Protein 8Q6U (pdb70)

B-factor: mean 22.08, std 9.24, range [9.22, 75.43]

Organism: Bacillus cereus (strain ATCC 14579 / DSM 31 / CCUG 7414 / JCM 2152 / NBRC 15305 / NCIMB 9373 / NCTC 2599 / NRRL B-3711) (NCBI:txid226900)

InterPro domains:
  IPR000182 GNAT domain [PF13302] (4-139)
  IPR000182 GNAT domain [PS51186] (2-169)
  IPR016181 Acyl-CoA N-acyltransferase [SSF55729] (2-163)

Sequence (331 aa):
MVIKLESFKKSDFKQLINWINSEEFLIQWSGNAFTFPLDEQQLEKYIESANTLAFKVVDEETSDVIGHISLGQIDNINKSARIGKVLVGNTSIGKHMMKAVVLHIAFDELKLHRVTLLGVYDFNTSAISAYEAIGFVKEGLLRESKRVGETTYWNLWEMSMLEYEWKKMVIKLESSFKKSDFKQLINWINSEEFLIQWSGNAFTFPLDEQQLEKYIESANTLAFKVVDEETSDVIGHISLGQIDNINKSARIGKVLVGRGRSSIGKHMMKAVVLHIAFDELKLHRVTLGVVYDFNNTSSAISAYEAIGFVVKEGLLRESKRVGETYWNLWEMSMLEYEWKK

Foldseek 3Di:
DDKDKDADDLVCFVVVLVLQDDQVSVCQAANPQDGPPDDSVSVVCQCVDPQKTKIFMADVVPRDTFWIKMWGPCDPVQLETEIGSGTGSPDVSSLVVVVNVVCCSCVVSVGFKYKYKGWPVVVVSVVSCVVNQKAFDDWQPQPGDDPPGGTIITIIMHGNVSVVD/DAKDKDFDDLVCQVVVLVVQDDQVSVCQAANPQDDPNDDSVSVVCQCVDDQKTKIFMARVVPRDGFWIKMWGPCDPVQQEIEIGSTTGNVRLVSSLVVVLNVVCCSCVVSVGFKYKYKGWPVVVVSVVSCVVLQKAFDDKQPQPGDDPPGGIIITIIMHGNVSNVD

Secondary structure (DSSP, 8-state):
--EEEEE--GGGHHHHHHH--SHHHHHHHHTTS--SSP-HHHHHHHHTSTT-EEEEEEETTT--EEEEEEEEEEETTTTEEEEEEEEE----HHHHHHHHHHIIIIIIS--SEEEEEEETT-HHHHHHHHHTT-EEEEEEEEEEEETTEEEEEEEEEEEHHHHH-/--EEEEE--GGGHHHHHHH--SHHHHHHHHTTS--SSP-HHHHHHHHT-TT-EEEEEEETTT--EEEEEEEEEEETTTTEEEEEEEEE--HHHHHHHHHHHHHIIIIIIS--SEEEEEEETT-HHHHHHHHHTT-EEEEEEEEEEEETTEEEEEEEEEEEHHHHT-

Radius of gyration: 21.62 Å; Cα contacts (8 Å, |Δi|>4): 623; chains: 2; bounding box: 45×45×66 Å

Solvent-accessible surface area: 16599 Å² total; per-residue (Å²): 197,85,24,81,32,64,60,10,122,145,104,10,4,113,62,1,32,112,61,6,120,46,100,95,68,1,14,75,17,14,17,100,53,22,100,82,91,5,40,61,136,34,0,86,157,11,61,132,47,84,84,31,66,12,21,32,0,6,31,92,152,69,90,81,32,15,1,1,0,2,0,11,128,22,44,112,114,4,86,16,3,52,1,22,38,31,12,55,24,88,163,86,50,13,60,76,0,0,99,29,0,0,80,25,0,0,55,104,72,138,4,11,8,0,15,4,24,12,17,44,98,56,90,91,21,8,67,25,19,72,70,28,30,5,58,82,23,2,47,28,45,38,25,10,62,12,60,176,76,44,30,37,26,54,15,0,0,2,1,52,98,62,71,82,204,129,72,31,79,34,54,65,10,97,134,103,9,6,128,65,2,31,110,92,5,118,46,100,97,66,3,15,79,13,14,17,100,54,24,98,83,91,5,58,67,145,28,0,79,157,10,62,130,44,85,86,31,63,12,22,25,0,8,34,88,143,64,90,81,31,33,2,2,0,2,0,12,128,21,47,105,116,4,75,18,3,54,1,24,38,32,20,51,73,226,30,117,51,10,8,53,76,0,0,101,33,0,1,78,23,0,11,47,106,72,153,5,11,7,0,14,3,26,13,18,42,96,57,92,65,19,7,54,9,18,74,69,31,30,4,61,82,23,3,46,28,48,39,26,10,70,11,50,178,76,42,31,37,26,55,16,0,0,2,0,71,99,45,62,148,201

Nearest PDB structures (foldseek):
  8q6u-assembly1_B  TM=1.006E+00  e=3.906E-37  Bacillus cereus ATCC 14579
  8q6u-assembly1_A  TM=9.935E-01  e=1.789E-35  Bacillus cereus ATCC 14579
  6erd-assembly1_A  TM=9.852E-01  e=3.123E-33  Bacillus cereus ATCC 14579
  6d72-assembly1_C  TM=8.024E-01  e=1.581E-12  Yersinia pestis
  3pzj-assembly1_B  TM=8.091E-01  e=1.062E-10  Chromobacterium violaceum

Structure (mmCIF, N/CA/C/O backbone):
data_8Q6U
#
_entry.id   8Q6U
#
_cell.length_a   41.573
_cell.length_b   83.154
_cell.length_c   53.194
_cell.angle_alpha   90
_cell.angle_beta   100.39
_cell.angle_gamma   90
#
_symmetry.space_group_name_H-M   'P 1 21 1'
#
loop_
_entity.id
_entity.type
_entity.pdbx_description
1 polymer "Aminoglycoside N6'-acetyltransferase"
2 non-polymer 1,2-ETHANEDIOL
3 non-polymer 'ZINC ION'
4 water water
#
loop_
_atom_site.group_PDB
_atom_site.id
_atom_site.type_symbol
_atom_site.label_atom_id
_atom_site.label_alt_id
_atom_site.label_comp_id
_atom_site.label_asym_id
_atom_site.label_entity_id
_atom_site.label_seq_id
_atom_site.pdbx_PDB_ins_code
_atom_site.Cartn_x
_atom_site.Cartn_y
_atom_site.Cartn_z
_atom_site.occupancy
_atom_site.B_iso_or_equiv
_atom_site.auth_seq_id
_atom_site.auth_comp_id
_atom_site.auth_asym_id
_atom_site.auth_atom_id
_atom_site.pdbx_PDB_model_num
ATOM 1 N N . MET A 1 1 ? 9.006 -0.355 18.938 1 36.55 0 MET A N 1
ATOM 2 C CA . MET A 1 1 ? 9.051 1.045 19.347 1 35.64 0 MET A CA 1
ATOM 3 C C . MET A 1 1 ? 10.296 1.778 18.805 1 33.02 0 MET A C 1
ATOM 4 O O . MET A 1 1 ? 10.266 3.009 18.678 1 34.24 0 MET A O 1
ATOM 9 N N . VAL A 1 2 ? 11.392 1.051 18.533 1 29.46 1 VAL A N 1
ATOM 10 C CA . VAL A 1 2 ? 12.616 1.703 18.035 1 27.97 1 VAL A CA 1
ATOM 11 C C . VAL A 1 2 ? 13.036 1.122 16.695 1 24.96 1 VAL A C 1
ATOM 12 O O . VAL A 1 2 ? 13.547 0.001 16.65 1 23.81 1 VAL A O 1
ATOM 16 N N . ILE A 1 3 ? 12.727 1.824 15.585 1 23.06 2 ILE A N 1
ATOM 17 C CA . ILE A 1 3 ? 13.111 1.309 14.278 1 23 2 ILE A CA 1
ATOM 18 C C . ILE A 1 3 ? 13.998 2.269 13.53 1 20.33 2 ILE A C 1
ATOM 19 O O . ILE A 1 3 ? 13.978 3.483 13.757 1 19.85 2 ILE A O 1
ATOM 24 N N . LYS A 1 4 ? 14.806 1.707 12.645 1 18.46 3 LYS A N 1
ATOM 25 C CA . LYS A 1 4 ? 15.648 2.531 11.768 1 18.8 3 LYS A CA 1
ATOM 26 C C . LYS A 1 4 ? 15.574 1.979 10.349 1 17.46 3 LYS A C 1
ATOM 27 O O . LYS A 1 4 ? 15.19 0.821 10.142 1 17.63 3 LYS A O 1
ATOM 33 N N . LEU A 1 5 ? 15.956 2.8 9.371 1 16.82 4 LEU A N 1
ATOM 34 C CA . LEU A 1 5 ? 16.01 2.333 7.992 1 16.12 4 LEU A CA 1
ATOM 35 C C . LEU A 1 5 ? 17.418 2.043 7.646 1 17.51 4 LEU A C 1
ATOM 36 O O . LEU A 1 5 ? 18.316 2.748 8.064 1 19.05 4 LEU A O 1
ATOM 41 N N . GLU A 1 6 ? 17.646 0.978 6.877 1 16.71 5 GLU A N 1
ATOM 42 C CA . GLU A 1 6 ? 18.964 0.693 6.315 1 16.61 5 GLU A CA 1
ATOM 43 C C . GLU A 1 6 ? 18.788 0.397 4.829 1 16.68 5 GLU A C 1
ATOM 44 O O . GLU A 1 6 ? 17.704 -0.015 4.406 1 15.31 5 GLU A O 1
ATOM 50 N N . SER A 1 7 ? 19.844 0.548 4.025 1 17.88 6 SER A N 1
ATOM 51 C CA . SER A 1 7 ? 19.774 0.21 2.597 1 18.12 6 SER A CA 1
ATOM 52 C C . SER A 1 7 ? 19.408 -1.242 2.367 1 16.56 6 SER A C 1
ATOM 53 O O . SER A 1 7 ? 20.026 -2.143 2.96 1 17.14 6 SER A O 1
ATOM 56 N N . PHE A 1 8 ? 18.474 -1.462 1.448 1 14.6 7 PHE A N 1
ATOM 57 C CA . PHE A 1 8 ? 18.031 -2.822 1.076 1 14.15 7 PHE A CA 1
ATOM 58 C C . PHE A 1 8 ? 19.046 -3.433 0.066 1 16.29 7 PHE A C 1
ATOM 59 O O . PHE A 1 8 ? 19.327 -2.845 -0.981 1 18.46 7 PHE A O 1
ATOM 67 N N . LYS A 1 9 ? 19.614 -4.596 0.422 1 17.28 8 LYS A N 1
ATOM 68 C CA . LYS A 1 9 ? 20.667 -5.237 -0.359 1 19.19 8 LYS A CA 1
ATOM 69 C C . LYS A 1 9 ? 20.307 -6.679 -0.774 1 19.52 8 LYS A C 1
ATOM 70 O O . LYS A 1 9 ? 19.313 -7.229 -0.289 1 18.26 8 LYS A O 1
ATOM 76 N N . LYS A 1 10 ? 21.176 -7.323 -1.577 1 20.24 9 LYS A N 1
ATOM 77 C CA . LYS A 1 10 ? 20.998 -8.695 -2.037 1 21.4 9 LYS A CA 1
ATOM 78 C C . LYS A 1 10 ? 20.699 -9.668 -0.916 1 21.7 9 LYS A C 1
ATOM 79 O O . LYS A 1 10 ? 19.814 -10.503 -1.055 1 20.88 9 LYS A O 1
ATOM 85 N N . SER A 1 11 ? 21.409 -9.545 0.207 1 21.84 10 SER A N 1
ATOM 86 C CA . SER A 1 11 ? 21.19 -10.463 1.332 1 22.43 10 SER A CA 1
ATOM 87 C C . SER A 1 11 ? 19.791 -10.357 1.942 1 21.73 10 SER A C 1
ATOM 88 O O . SER A 1 11 ? 19.383 -11.245 2.677 1 24.02 10 SER A O 1
ATOM 91 N N . ASP A 1 12 ? 19.047 -9.281 1.641 1 18.24 11 ASP A N 1
ATOM 92 C CA . ASP A 1 12 ? 17.673 -9.097 2.161 1 16.68 11 ASP A CA 1
ATOM 93 C C . ASP A 1 12 ? 16.586 -9.543 1.177 1 16.29 11 ASP A C 1
ATOM 94 O O . ASP A 1 12 ? 15.406 -9.549 1.515 1 16.23 11 ASP A O 1
ATOM 99 N N . PHE A 1 13 ? 16.986 -9.953 -0.035 1 15.81 12 PHE A N 1
ATOM 100 C CA . PHE A 1 13 ? 16.063 -10.321 -1.111 1 15.73 12 PHE A CA 1
ATOM 101 C C . PHE A 1 13 ? 15.163 -11.481 -0.755 1 14.74 12 PHE A C 1
ATOM 102 O O . PHE A 1 13 ? 13.935 -11.404 -0.993 1 14.92 12 PHE A O 1
ATOM 110 N N . LYS A 1 14 ? 15.733 -12.571 -0.229 1 15.28 13 LYS A N 1
ATOM 111 C CA . LYS A 1 14 ? 14.916 -13.755 0.049 1 16.79 13 LYS A CA 1
ATOM 112 C C . LYS A 1 14 ? 13.836 -13.528 1.079 1 16.57 13 LYS A C 1
ATOM 113 O O . LYS A 1 14 ? 12.711 -14.007 0.892 1 17.61 13 LYS A O 1
ATOM 119 N N . GLN A 1 15 ? 14.131 -12.777 2.123 1 16.38 14 GLN A N 1
ATOM 120 C CA . GLN A 1 15 ? 13.133 -12.454 3.139 1 15.74 14 GLN A CA 1
ATOM 121 C C . GLN A 1 15 ? 11.952 -11.689 2.534 1 15.29 14 GLN A C 1
ATOM 122 O O . GLN A 1 15 ? 10.774 -11.966 2.832 1 16.08 14 GLN A O 1
ATOM 128 N N . LEU A 1 16 ? 12.274 -10.743 1.648 1 14.46 15 LEU A N 1
ATOM 129 C CA . LEU A 1 16 ? 11.206 -9.955 1.01 1 14.89 15 LEU A CA 1
ATOM 130 C C . LEU A 1 16 ? 10.341 -10.856 0.121 1 15.81 15 LEU A C 1
ATOM 131 O O . LEU A 1 16 ? 9.105 -10.821 0.201 1 17.45 15 LEU A O 1
ATOM 136 N N . ILE A 1 17 ? 10.985 -11.705 -0.701 1 15.46 16 ILE A N 1
ATOM 137 C CA . ILE A 1 17 ? 10.246 -12.628 -1.559 1 16.3 16 ILE A CA 1
ATOM 138 C C . ILE A 1 17 ? 9.315 -13.555 -0.739 1 17.28 16 ILE A C 1
ATOM 139 O O . ILE A 1 17 ? 8.16 -13.769 -1.136 1 17.85 16 ILE A O 1
ATOM 144 N N . ASN A 1 18 ? 9.789 -14.054 0.41 1 17.69 17 ASN A N 1
ATOM 145 C CA . ASN A 1 18 ? 8.952 -14.923 1.247 1 19.11 17 ASN A CA 1
ATOM 146 C C . ASN A 1 18 ? 7.748 -14.175 1.856 1 20.97 17 ASN A C 1
ATOM 147 O O . ASN A 1 18 ? 6.698 -14.793 2.085 1 22.91 17 ASN A O 1
ATOM 152 N N . TRP A 1 19 ? 7.878 -12.84 2.048 1 19.73 18 TRP A N 1
ATOM 153 C CA . TRP A 1 19 ? 6.781 -12.018 2.563 1 19.24 18 TRP A CA 1
ATOM 154 C C . TRP A 1 19 ? 5.696 -11.793 1.465 1 20.64 18 TRP A C 1
ATOM 155 O O . TRP A 1 19 ? 4.543 -11.519 1.786 1 21.57 18 TRP A O 1
ATOM 166 N N . ILE A 1 20 ? 6.087 -11.795 0.198 1 20.83 19 ILE A N 1
ATOM 167 C CA . ILE A 1 20 ? 5.152 -11.504 -0.926 1 22.42 19 ILE A CA 1
ATOM 168 C C . ILE A 1 20 ? 4.687 -12.842 -1.495 1 25.14 19 ILE A C 1
ATOM 169 O O . ILE A 1 20 ? 5.258 -13.381 -2.447 1 26.61 19 ILE A O 1
ATOM 174 N N . ASN A 1 21 ? 3.661 -13.389 -0.887 1 25.74 20 ASN A N 1
ATOM 175 C CA . ASN A 1 21 ? 3.195 -14.73 -1.195 1 27.74 20 ASN A CA 1
ATOM 176 C C . ASN A 1 21 ? 2.058 -14.881 -2.276 1 25.78 20 ASN A C 1
ATOM 177 O O . ASN A 1 21 ? 1.682 -16.017 -2.588 1 26.94 20 ASN A O 1
ATOM 182 N N . SER A 1 22 ? 1.463 -13.797 -2.776 1 22.68 21 SER A N 1
ATOM 183 C CA . SER A 1 22 ? 0.427 -13.883 -3.811 1 21.38 21 SER A CA 1
ATOM 184 C C . SER A 1 22 ? 0.511 -12.706 -4.787 1 20.12 21 SER A C 1
ATOM 185 O O . SER A 1 22 ? 1.033 -11.655 -4.421 1 19.6 21 SER A O 1
ATOM 188 N N . GLU A 1 23 ? 0.002 -12.884 -6.034 1 19.78 22 GLU A N 1
ATOM 189 C CA . GLU A 1 23 ? -0.009 -11.804 -7.018 1 19.61 22 GLU A CA 1
ATOM 190 C C . GLU A 1 23 ? -0.803 -10.594 -6.503 1 19.31 22 GLU A C 1
ATOM 191 O O . GLU A 1 23 ? -0.319 -9.457 -6.601 1 18.84 22 GLU A O 1
ATOM 197 N N . GLU A 1 24 ? -1.971 -10.839 -5.887 1 19.48 23 GLU A N 1
ATOM 198 C CA . GLU A 1 24 ? -2.775 -9.737 -5.351 1 20.22 23 GLU A CA 1
ATOM 199 C C . GLU A 1 24 ? -2.035 -9.005 -4.245 1 18.93 23 GLU A C 1
ATOM 200 O O . GLU A 1 24 ? -2.128 -7.771 -4.183 1 19.26 23 GLU A O 1
ATOM 206 N N . PHE A 1 25 ? -1.324 -9.745 -3.361 1 17.29 24 PHE A N 1
ATOM 207 C CA . PHE A 1 25 ? -0.561 -9.053 -2.313 1 17.72 24 PHE A CA 1
ATOM 208 C C . PHE A 1 25 ? 0.602 -8.267 -2.952 1 16.97 24 PHE A C 1
ATOM 209 O O . PHE A 1 25 ? 0.868 -7.126 -2.565 1 17.71 24 PHE A O 1
ATOM 217 N N . LEU A 1 26 ? 1.259 -8.831 -3.97 1 15.88 25 LEU A N 1
ATOM 218 C CA . LEU A 1 26 ? 2.325 -8.136 -4.703 1 15.81 25 LEU A CA 1
ATOM 219 C C . LEU A 1 26 ? 1.818 -6.79 -5.262 1 15.13 25 LEU A C 1
ATOM 220 O O . LEU A 1 26 ? 2.487 -5.757 -5.13 1 15.54 25 LEU A O 1
ATOM 225 N N . ILE A 1 27 ? 0.643 -6.821 -5.867 1 14.49 26 ILE A N 1
ATOM 226 C CA . ILE A 1 27 ? 0.042 -5.595 -6.418 1 13.53 26 ILE A CA 1
ATOM 227 C C . ILE A 1 27 ? -0.322 -4.606 -5.315 1 14.03 26 ILE A C 1
ATOM 228 O O . ILE A 1 27 ? -0.024 -3.407 -5.449 1 13.75 26 ILE A O 1
ATOM 233 N N . GLN A 1 28 ? -0.917 -5.062 -4.213 1 13.89 27 GLN A N 1
ATOM 234 C CA . GLN A 1 28 ? -1.268 -4.165 -3.097 1 15.59 27 GLN A CA 1
ATOM 235 C C . GLN A 1 28 ? -0.015 -3.431 -2.592 1 15.72 27 GLN A C 1
ATOM 236 O O . GLN A 1 28 ? -0.031 -2.231 -2.362 1 15.37 27 GLN A O 1
ATOM 242 N N . TRP A 1 29 ? 1.093 -4.171 -2.513 1 14.34 28 TRP A N 1
ATOM 243 C CA . TRP A 1 29 ? 2.367 -3.669 -2.008 1 13.38 28 TRP A CA 1
ATOM 244 C C . TRP A 1 29 ? 3.112 -2.764 -2.994 1 13.83 28 TRP A C 1
ATOM 245 O O . TRP A 1 29 ? 3.638 -1.712 -2.581 1 13.02 28 TRP A O 1
ATOM 256 N N . SER A 1 30 ? 3.181 -3.162 -4.3 1 14.13 29 SER A N 1
ATOM 257 C CA . SER A 1 30 ? 4.013 -2.455 -5.256 1 14.31 29 SER A CA 1
ATOM 258 C C . SER A 1 30 ? 3.372 -2.007 -6.571 1 14.37 29 SER A C 1
ATOM 259 O O . SER A 1 30 ? 4.084 -1.516 -7.441 1 13.23 29 SER A O 1
ATOM 262 N N . GLY A 1 31 ? 2.068 -2.191 -6.729 1 14.73 30 GLY A N 1
ATOM 263 C CA . GLY A 1 31 ? 1.388 -1.705 -7.942 1 15.25 30 GLY A CA 1
ATOM 264 C C . GLY A 1 31 ? 1.859 -2.384 -9.21 1 15.76 30 GLY A C 1
ATOM 265 O O . GLY A 1 31 ? 1.774 -3.599 -9.294 1 16.73 30 GLY A O 1
ATOM 266 N N . ASN A 1 32 ? 2.371 -1.596 -10.206 1 15.4 31 ASN A N 1
ATOM 267 C CA . ASN A 1 32 ? 2.863 -2.102 -11.494 1 16.89 31 ASN A CA 1
ATOM 268 C C . ASN A 1 32 ? 4.399 -2.337 -11.546 1 17.14 31 ASN A C 1
ATOM 269 O O . ASN A 1 32 ? 4.918 -2.622 -12.63 1 17.6 31 ASN A O 1
ATOM 274 N N . ALA A 1 33 ? 5.104 -2.183 -10.408 1 16.69 32 ALA A N 1
ATOM 275 C CA . ALA A 1 33 ? 6.562 -2.272 -10.4 1 16.89 32 ALA A CA 1
ATOM 276 C C . ALA A 1 33 ? 7.074 -3.65 -10.745 1 16.39 32 ALA A C 1
ATOM 277 O O . ALA A 1 33 ? 8.144 -3.745 -11.297 1 17.47 32 ALA A O 1
ATOM 279 N N . PHE A 1 34 ? 6.349 -4.708 -10.384 1 16.13 33 PHE A N 1
ATOM 280 C CA . PHE A 1 34 ? 6.871 -6.076 -10.578 1 15.97 33 PHE A CA 1
ATOM 281 C C . PHE A 1 34 ? 5.878 -7.06 -11.201 1 19.22 33 PHE A C 1
ATOM 282 O O . PHE A 1 34 ? 4.668 -6.783 -11.274 1 19.9 33 PHE A O 1
ATOM 290 N N . THR A 1 35 ? 6.386 -8.257 -11.574 1 20.83 34 THR A N 1
ATOM 291 C CA . THR A 1 35 ? 5.532 -9.354 -11.995 1 22.78 34 THR A CA 1
ATOM 292 C C . THR A 1 35 ? 5.624 -10.447 -10.921 1 23.71 34 THR A C 1
ATOM 293 O O . THR A 1 35 ? 6.627 -10.537 -10.17 1 23.73 34 THR A O 1
ATOM 297 N N . PHE A 1 36 ? 4.561 -11.254 -10.801 1 23.89 35 PHE A N 1
ATOM 298 C CA . PHE A 1 36 ? 4.521 -12.34 -9.841 1 25.1 35 PHE A CA 1
ATOM 299 C C . PHE A 1 36 ? 4.989 -13.62 -10.521 1 26.06 35 PHE A C 1
ATOM 300 O O . PHE A 1 36 ? 4.548 -13.879 -11.623 1 26.89 35 PHE A O 1
ATOM 308 N N . PRO A 1 37 ? 5.872 -14.416 -9.908 1 25.72 36 PRO A N 1
ATOM 309 C CA . PRO A 1 37 ? 6.44 -14.246 -8.568 1 24.89 36 PRO A CA 1
ATOM 310 C C . PRO A 1 37 ? 7.532 -13.192 -8.489 1 22.09 36 PRO A C 1
ATOM 311 O O . PRO A 1 37 ? 8.227 -12.919 -9.476 1 21.34 36 PRO A O 1
ATOM 315 N N . LEU A 1 38 ? 7.699 -12.592 -7.292 1 20.2 37 LEU A N 1
ATOM 316 C CA . LEU A 1 38 ? 8.81 -11.667 -7.078 1 19.4 37 LEU A CA 1
ATOM 317 C C . LEU A 1 38 ? 10.062 -12.568 -7.049 1 18.56 37 LEU A C 1
ATOM 318 O O . LEU A 1 38 ? 10.001 -13.704 -6.562 1 18.64 37 LEU A O 1
ATOM 323 N N . ASP A 1 39 ? 11.149 -12.06 -7.576 1 18.06 38 ASP A N 1
ATOM 324 C CA . ASP A 1 39 ? 12.379 -12.827 -7.598 1 17.18 38 ASP A CA 1
ATOM 325 C C . ASP A 1 39 ? 13.603 -11.889 -7.53 1 17.48 38 ASP A C 1
ATOM 326 O O . ASP A 1 39 ? 13.469 -10.659 -7.567 1 17.88 38 ASP A O 1
ATOM 331 N N . GLU A 1 40 ? 14.794 -12.473 -7.333 1 18.4 39 GLU A N 1
ATOM 332 C CA . GLU A 1 40 ? 16.022 -11.691 -7.146 1 18.17 39 GLU A CA 1
ATOM 333 C C . GLU A 1 40 ? 16.426 -10.837 -8.342 1 17.86 39 GLU A C 1
ATOM 334 O O . GLU A 1 40 ? 16.923 -9.731 -8.139 1 16.79 39 GLU A O 1
ATOM 340 N N . GLN A 1 41 ? 16.181 -11.305 -9.577 1 17.92 40 GLN A N 1
ATOM 341 C CA . GLN A 1 41 ? 16.526 -10.506 -10.762 1 17.66 40 GLN A CA 1
ATOM 342 C C . GLN A 1 41 ? 15.689 -9.23 -10.807 1 17.59 40 GLN A C 1
ATOM 343 O O . GLN A 1 41 ? 16.209 -8.161 -11.141 1 18.76 40 GLN A O 1
ATOM 349 N N . GLN A 1 42 ? 14.417 -9.322 -10.422 1 17.08 41 GLN A N 1
ATOM 350 C CA . GLN A 1 42 ? 13.575 -8.118 -10.377 1 17.24 41 GLN A CA 1
ATOM 351 C C . GLN A 1 42 ? 14.031 -7.188 -9.268 1 16.38 41 GLN A C 1
ATOM 352 O O . GLN A 1 42 ? 14.037 -5.972 -9.448 1 16.24 41 GLN A O 1
ATOM 358 N N . LEU A 1 43 ? 14.399 -7.757 -8.116 1 15.49 42 LEU A N 1
ATOM 359 C CA . LEU A 1 43 ? 14.834 -6.91 -6.998 1 15.71 42 LEU A CA 1
ATOM 360 C C . LEU A 1 43 ? 16.166 -6.207 -7.279 1 16.62 42 LEU A C 1
ATOM 361 O O . LEU A 1 43 ? 16.348 -5.057 -6.878 1 16.15 42 LEU A O 1
ATOM 366 N N . GLU A 1 44 ? 17.068 -6.862 -8.023 1 16.95 43 GLU A N 1
ATOM 367 C CA . GLU A 1 44 ? 18.341 -6.296 -8.442 1 17.57 43 GLU A CA 1
ATOM 368 C C . GLU A 1 44 ? 18.062 -5.084 -9.337 1 18.16 43 GLU A C 1
ATOM 369 O O . GLU A 1 44 ? 18.625 -4.004 -9.117 1 19.71 43 GLU A O 1
ATOM 375 N N . LYS A 1 45 ? 17.167 -5.245 -10.315 1 18.31 44 LYS A N 1
ATOM 376 C CA . LYS A 1 45 ? 16.777 -4.164 -11.21 1 19.02 44 LYS A CA 1
ATOM 377 C C . LYS A 1 45 ? 16.166 -2.992 -10.404 1 18.69 44 LYS A C 1
ATOM 378 O O . LYS A 1 45 ? 16.481 -1.828 -10.661 1 18.81 44 LYS A O 1
ATOM 384 N N . TYR A 1 46 ? 15.337 -3.308 -9.399 1 16.91 45 TYR A N 1
ATOM 385 C CA . TYR A 1 46 ? 14.755 -2.313 -8.483 1 15.71 45 TYR A CA 1
ATOM 386 C C . TYR A 1 46 ? 15.82 -1.5 -7.746 1 15.79 45 TYR A C 1
ATOM 387 O O . TYR A 1 46 ? 15.783 -0.256 -7.815 1 16.48 45 TYR A O 1
ATOM 396 N N . ILE A 1 47 ? 16.782 -2.156 -7.049 1 15.39 46 ILE A N 1
ATOM 397 C CA . ILE A 1 47 ? 17.771 -1.371 -6.299 1 15.37 46 ILE A CA 1
ATOM 398 C C . ILE A 1 47 ? 18.744 -0.606 -7.211 1 16.7 46 ILE A C 1
ATOM 399 O O . ILE A 1 47 ? 19.348 0.354 -6.752 1 17.03 46 ILE A O 1
ATOM 404 N N . GLU A 1 48 ? 18.928 -1.053 -8.456 1 16.5 47 GLU A N 1
ATOM 405 C CA . GLU A 1 48 ? 19.798 -0.364 -9.413 1 18.38 47 GLU A CA 1
ATOM 406 C C . GLU A 1 48 ? 19.044 0.734 -10.182 1 21.1 47 GLU A C 1
ATOM 407 O O . GLU A 1 48 ? 19.665 1.441 -10.966 1 23.32 47 GLU A O 1
ATOM 413 N N . SER A 1 49 ? 17.713 0.875 -9.975 1 21.06 48 SER A N 1
ATOM 414 C CA . SER A 1 49 ? 16.9 1.853 -10.687 1 21.87 48 SER A CA 1
ATOM 415 C C . SER A 1 49 ? 17.295 3.273 -10.338 1 21.24 48 SER A C 1
ATOM 416 O O . SER A 1 49 ? 17.624 3.563 -9.19 1 20.79 48 SER A O 1
ATOM 419 N N . ALA A 1 50 ? 17.285 4.159 -11.35 1 19.9 49 ALA A N 1
ATOM 420 C CA . ALA A 1 50 ? 17.625 5.562 -11.118 1 19.59 49 ALA A CA 1
ATOM 421 C C . ALA A 1 50 ? 16.536 6.207 -10.254 1 17.29 49 ALA A C 1
ATOM 422 O O . ALA A 1 50 ? 15.372 5.822 -10.34 1 17.18 49 ALA A O 1
ATOM 424 N N . ASN A 1 51 ? 16.903 7.171 -9.417 1 17.55 50 ASN A N 1
ATOM 425 C CA . ASN A 1 51 ? 15.899 7.945 -8.642 1 17.89 50 ASN A CA 1
ATOM 426 C C . ASN A 1 51 ? 15.006 7.111 -7.716 1 16.51 50 ASN A C 1
ATOM 427 O O . ASN A 1 51 ? 13.856 7.463 -7.472 1 17.18 50 ASN A O 1
ATOM 432 N N . THR A 1 52 ? 15.538 6.009 -7.209 1 15.39 51 THR A N 1
ATOM 433 C CA . THR A 1 52 ? 14.833 5.095 -6.324 1 15.33 51 THR A CA 1
ATOM 434 C C . THR A 1 52 ? 15.735 4.774 -5.133 1 16.63 51 THR A C 1
ATOM 435 O O . THR A 1 52 ? 16.903 4.42 -5.33 1 19.33 51 THR A O 1
ATOM 439 N N . LEU A 1 53 ? 15.19 4.856 -3.908 1 14.66 52 LEU A N 1
ATOM 440 C CA . LEU A 1 53 ? 15.863 4.438 -2.68 1 14.46 52 LEU A CA 1
ATOM 441 C C . LEU A 1 53 ? 15.053 3.263 -2.109 1 14.26 52 LEU A C 1
ATOM 442 O O . LEU A 1 53 ? 13.828 3.371 -1.933 1 14.21 52 LEU A O 1
ATOM 447 N N . ALA A 1 54 ? 15.73 2.146 -1.827 1 12.14 53 ALA A N 1
ATOM 448 C CA . ALA A 1 54 ? 15.075 0.954 -1.323 1 12.93 53 ALA A CA 1
ATOM 449 C C . ALA A 1 54 ? 15.578 0.754 0.108 1 12.88 53 ALA A C 1
ATOM 450 O O . ALA A 1 54 ? 16.793 0.718 0.313 1 13.91 53 ALA A O 1
ATOM 452 N N . PHE A 1 55 ? 14.668 0.579 1.075 1 11.42 54 PHE A N 1
ATOM 453 C CA . PHE A 1 55 ? 15.08 0.387 2.467 1 12.9 54 PHE A CA 1
ATOM 454 C C . PHE A 1 55 ? 14.454 -0.801 3.098 1 13.13 54 PHE A C 1
ATOM 455 O O . PHE A 1 55 ? 13.287 -1.142 2.825 1 13.2 54 PHE A O 1
ATOM 463 N N . LYS A 1 56 ? 15.238 -1.445 3.954 1 13.13 55 LYS A N 1
ATOM 464 C CA . LYS A 1 56 ? 14.737 -2.478 4.853 1 12.01 55 LYS A CA 1
ATOM 465 C C . LYS A 1 56 ? 14.55 -1.746 6.195 1 12.65 55 LYS A C 1
ATOM 466 O O . LYS A 1 56 ? 15.258 -0.772 6.514 1 13.06 55 LYS A O 1
ATOM 472 N N . VAL A 1 57 ? 13.594 -2.197 6.963 1 12.02 56 VAL A N 1
ATOM 473 C CA . VAL A 1 57 ? 13.226 -1.629 8.233 1 12.95 56 VAL A CA 1
ATOM 474 C C . VAL A 1 57 ? 13.763 -2.535 9.339 1 14.26 56 VAL A C 1
ATOM 475 O O . VAL A 1 57 ? 13.339 -3.664 9.466 1 13.9 56 VAL A O 1
ATOM 479 N N . VAL A 1 58 ? 14.635 -1.986 10.16 1 16.77 57 VAL A N 1
ATOM 480 C CA . VAL A 1 58 ? 15.28 -2.755 11.213 1 17.62 57 VAL A CA 1
ATOM 481 C C . VAL A 1 58 ? 14.768 -2.385 12.595 1 18.15 57 VAL A C 1
ATOM 482 O O . VAL A 1 58 ? 14.637 -1.199 12.884 1 18.83 57 VAL A O 1
ATOM 486 N N . ASP A 1 59 ? 14.464 -3.401 13.443 1 18.63 58 ASP A N 1
ATOM 487 C CA . ASP A 1 59 ? 14.06 -3.199 14.835 1 19.53 58 ASP A CA 1
ATOM 488 C C . ASP A 1 59 ? 15.394 -3.021 15.578 1 19.58 58 ASP A C 1
ATOM 489 O O . ASP A 1 59 ? 16.167 -3.971 15.618 1 19.39 58 ASP A O 1
ATOM 494 N N . GLU A 1 60 ? 15.692 -1.815 16.121 1 19.88 59 GLU A N 1
ATOM 495 C CA . GLU A 1 60 ? 16.979 -1.59 16.778 1 19.88 59 GLU A CA 1
ATOM 496 C C . GLU A 1 60 ? 17.194 -2.425 18.045 1 22.51 59 GLU A C 1
ATOM 497 O O . GLU A 1 60 ? 18.325 -2.515 18.542 1 23.42 59 GLU A O 1
ATOM 503 N N . GLU A 1 61 ? 16.11 -2.902 18.654 1 22.8 60 GLU A N 1
ATOM 504 C CA . GLU A 1 61 ? 16.215 -3.689 19.892 1 25.02 60 GLU A CA 1
ATOM 505 C C . GLU A 1 61 ? 16.781 -5.065 19.615 1 25.71 60 GLU A C 1
ATOM 506 O O . GLU A 1 61 ? 17.486 -5.627 20.455 1 27.27 60 GLU A O 1
ATOM 512 N N . THR A 1 62 ? 16.409 -5.662 18.467 1 24.51 61 THR A N 1
ATOM 513 C CA . THR A 1 62 ? 16.836 -7.012 18.155 1 25.24 61 THR A CA 1
ATOM 514 C C . THR A 1 62 ? 17.74 -7.145 16.956 1 26.58 61 THR A C 1
ATOM 515 O O . THR A 1 62 ? 18.271 -8.226 16.739 1 26.89 61 THR A O 1
ATOM 519 N N . SER A 1 63 ? 17.815 -6.133 16.102 1 26.46 62 SER A N 1
ATOM 520 C CA . SER A 1 63 ? 18.534 -6.206 14.81 1 26.92 62 SER A CA 1
ATOM 521 C C . SER A 1 63 ? 17.762 -6.997 13.736 1 24.45 62 SER A C 1
ATOM 522 O O . SER A 1 63 ? 18.28 -7.189 12.635 1 25.43 62 SER A O 1
ATOM 525 N N . ASP A 1 64 ? 16.53 -7.412 14.027 1 21.58 63 ASP A N 1
ATOM 526 C CA . ASP A 1 64 ? 15.71 -8.132 13.05 1 20.8 63 ASP A CA 1
ATOM 527 C C . ASP A 1 64 ? 15.198 -7.178 11.987 1 19.45 63 ASP A C 1
ATOM 528 O O . ASP A 1 64 ? 14.895 -6.036 12.303 1 19.42 63 ASP A O 1
ATOM 533 N N . VAL A 1 65 ? 15.055 -7.659 10.776 1 19.29 64 VAL A N 1
ATOM 534 C CA . VAL A 1 65 ? 14.439 -6.878 9.703 1 18.12 64 VAL A CA 1
ATOM 535 C C . VAL A 1 65 ? 12.939 -7.207 9.737 1 17.14 64 VAL A C 1
ATOM 536 O O . VAL A 1 65 ? 12.553 -8.388 9.646 1 18.37 64 VAL A O 1
ATOM 540 N N . ILE A 1 66 ? 12.105 -6.189 9.854 1 14.19 65 ILE A N 1
ATOM 541 C CA . ILE A 1 66 ? 10.677 -6.381 10.019 1 15.5 65 ILE A CA 1
ATOM 542 C C . ILE A 1 66 ? 9.826 -5.745 8.971 1 15.47 65 ILE A C 1
ATOM 543 O O . ILE A 1 66 ? 8.612 -5.804 9.106 1 15.91 65 ILE A O 1
ATOM 548 N N . GLY A 1 67 ? 10.42 -5.176 7.93 1 14.42 66 GLY A N 1
ATOM 549 C CA . GLY A 1 67 ? 9.619 -4.564 6.871 1 14.07 66 GLY A CA 1
ATOM 550 C C . GLY A 1 67 ? 10.458 -3.964 5.758 1 14.1 66 GLY A C 1
ATOM 551 O O . GLY A 1 67 ? 11.691 -4.115 5.747 1 14.22 66 GLY A O 1
ATOM 552 N N . HIS A 1 68 ? 9.783 -3.243 4.849 1 12.22 67 HIS A N 1
ATOM 553 C CA . HIS A 1 68 ? 10.379 -2.652 3.682 1 11.67 67 HIS A CA 1
ATOM 554 C C . HIS A 1 68 ? 9.668 -1.336 3.38 1 12.81 67 HIS A C 1
ATOM 555 O O . HIS A 1 68 ? 8.484 -1.169 3.668 1 13.03 67 HIS A O 1
ATOM 562 N N . ILE A 1 69 ? 10.407 -0.404 2.764 1 12.42 68 ILE A N 1
ATOM 563 C CA . ILE A 1 69 ? 9.808 0.843 2.313 1 11.57 68 ILE A CA 1
ATOM 564 C C . ILE A 1 69 ? 10.701 1.459 1.268 1 11.81 68 ILE A C 1
ATOM 565 O O . ILE A 1 69 ? 11.929 1.253 1.287 1 12.72 68 ILE A O 1
ATOM 570 N N . SER A 1 70 ? 10.105 2.239 0.386 1 10.42 69 SER A N 1
ATOM 571 C CA . SER A 1 70 ? 10.891 2.869 -0.673 1 10.92 69 SER A CA 1
ATOM 572 C C . SER A 1 70 ? 10.488 4.32 -0.873 1 11.04 69 SER A C 1
ATOM 573 O O . SER A 1 70 ? 9.317 4.64 -0.733 1 11.01 69 SER A O 1
ATOM 576 N N . LEU A 1 71 ? 11.458 5.147 -1.317 1 10.43 70 LEU A N 1
ATOM 577 C CA . LEU A 1 71 ? 11.215 6.51 -1.761 1 11.35 70 LEU A CA 1
ATOM 578 C C . LEU A 1 71 ? 11.648 6.448 -3.227 1 12.73 70 LEU A C 1
ATOM 579 O O . LEU A 1 71 ? 12.829 6.248 -3.509 1 14.1 70 LEU A O 1
ATOM 584 N N . GLY A 1 72 ? 10.704 6.548 -4.125 1 11.95 71 GLY A N 1
ATOM 585 C CA . GLY A 1 72 ? 10.973 6.447 -5.562 1 12.68 71 GLY A CA 1
ATOM 586 C C . GLY A 1 72 ? 10.45 7.64 -6.338 1 13.43 71 GLY A C 1
ATOM 587 O O . GLY A 1 72 ? 10.021 8.632 -5.745 1 13.52 71 GLY A O 1
ATOM 588 N N . GLN A 1 73 ? 10.551 7.588 -7.674 1 12.56 72 GLN A N 1
ATOM 589 C CA . GLN A 1 73 ? 10.18 8.707 -8.559 1 13.79 72 GLN A CA 1
ATOM 590 C C . GLN A 1 73 ? 10.782 10.017 -8.109 1 13.53 72 GLN A C 1
ATOM 591 O O . GLN A 1 73 ? 10.123 11.064 -8.148 1 14.27 72 GLN A O 1
ATOM 597 N N . ILE A 1 74 ? 12.04 9.959 -7.606 1 12.24 73 ILE A N 1
ATOM 598 C CA . ILE A 1 74 ? 12.715 11.171 -7.118 1 13.05 73 ILE A CA 1
ATOM 599 C C . ILE A 1 74 ? 12.979 12.09 -8.283 1 15.05 73 ILE A C 1
ATOM 600 O O . ILE A 1 74 ? 13.692 11.736 -9.232 1 16.21 73 ILE A O 1
ATOM 605 N N . ASP A 1 75 ? 12.28 13.234 -8.265 1 13.81 74 ASP A N 1
ATOM 606 C CA . ASP A 1 75 ? 12.244 14.148 -9.386 1 13.6 74 ASP A CA 1
ATOM 607 C C . ASP A 1 75 ? 12.855 15.459 -8.96 1 14.52 74 ASP A C 1
ATOM 608 O O . ASP A 1 75 ? 12.238 16.203 -8.206 1 15.58 74 ASP A O 1
ATOM 613 N N . ASN A 1 76 ? 14.071 15.724 -9.389 1 15.5 75 ASN A N 1
ATOM 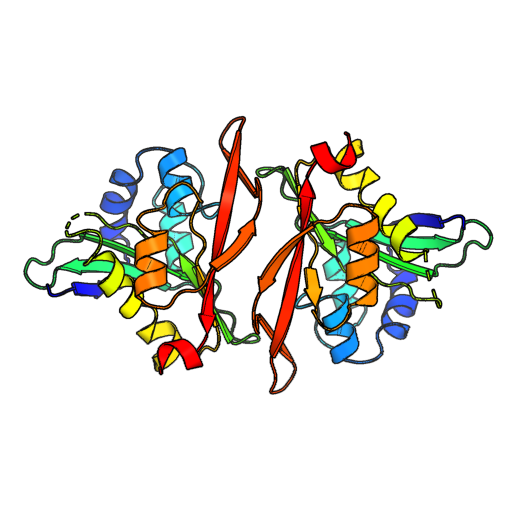614 C CA . ASN A 1 76 ? 14.797 16.917 -8.944 1 18.7 75 ASN A CA 1
ATOM 615 C C . ASN A 1 76 ? 14.321 18.217 -9.628 1 19.41 75 ASN A C 1
ATOM 616 O O . ASN A 1 76 ? 14.713 19.317 -9.2 1 20.37 75 ASN A O 1
ATOM 621 N N . ILE A 1 77 ? 13.554 18.092 -10.732 1 18.25 76 ILE A N 1
ATOM 622 C CA . ILE A 1 77 ? 13.013 19.272 -11.409 1 18.85 76 ILE A CA 1
ATOM 623 C C . ILE A 1 77 ? 11.77 19.76 -10.651 1 16.94 76 ILE A C 1
ATOM 624 O O . ILE A 1 77 ? 11.709 20.913 -10.251 1 18.15 76 ILE A O 1
ATOM 629 N N . ASN A 1 78 ? 10.791 18.872 -10.425 1 15.82 77 ASN A N 1
ATOM 630 C CA . ASN A 1 78 ? 9.568 19.268 -9.696 1 14.59 77 ASN A CA 1
ATOM 631 C C . ASN A 1 78 ? 9.713 19.181 -8.163 1 14.44 77 ASN A C 1
ATOM 632 O O . ASN A 1 78 ? 8.795 19.565 -7.45 1 15.04 77 ASN A O 1
ATOM 637 N N . LYS A 1 79 ? 10.867 18.699 -7.678 1 13.17 78 LYS A N 1
ATOM 638 C CA . LYS A 1 79 ? 11.179 18.534 -6.252 1 13.34 78 LYS A CA 1
ATOM 639 C C . LYS A 1 79 ? 10.141 17.641 -5.592 1 12.37 78 LYS A C 1
ATOM 640 O O . LYS A 1 79 ? 9.506 18.028 -4.615 1 11.66 78 LYS A O 1
ATOM 646 N N . SER A 1 80 ? 9.902 16.475 -6.19 1 11.52 79 SER A N 1
ATOM 647 C CA . SER A 1 80 ? 8.913 15.557 -5.637 1 11.5 79 SER A CA 1
ATOM 648 C C . SER A 1 80 ? 9.415 14.143 -5.578 1 11.83 79 SER A C 1
ATOM 649 O O . SER A 1 80 ? 10.382 13.806 -6.25 1 12.61 79 SER A O 1
ATOM 652 N N . ALA A 1 81 ? 8.732 13.303 -4.808 1 10.04 80 ALA A N 1
ATOM 653 C CA . ALA A 1 81 ? 9.069 11.886 -4.758 1 10.2 80 ALA A CA 1
ATOM 654 C C . ALA A 1 81 ? 7.838 11.122 -4.258 1 10.77 80 ALA A C 1
ATOM 655 O O . ALA A 1 81 ? 6.873 11.75 -3.812 1 11.43 80 ALA A O 1
ATOM 657 N N . ARG A 1 82 ? 7.835 9.807 -4.444 1 10.19 81 ARG A N 1
ATOM 658 C CA . ARG A 1 82 ? 6.724 8.972 -4.05 1 10.01 81 ARG A CA 1
ATOM 659 C C . ARG A 1 82 ? 7.146 7.908 -3.074 1 11.23 81 ARG A C 1
ATOM 660 O O . ARG A 1 82 ? 8.065 7.147 -3.375 1 12.74 81 ARG A O 1
ATOM 668 N N . ILE A 1 83 ? 6.436 7.822 -1.938 1 9.25 82 ILE A N 1
ATOM 669 C CA . ILE A 1 83 ? 6.696 6.698 -1.017 1 10.32 82 ILE A CA 1
ATOM 670 C C . ILE A 1 83 ? 5.9 5.534 -1.523 1 12.12 82 ILE A C 1
ATOM 671 O O . ILE A 1 83 ? 4.748 5.694 -1.924 1 13.39 82 ILE A O 1
ATOM 676 N N . GLY A 1 84 ? 6.498 4.358 -1.509 1 11.31 83 GLY A N 1
ATOM 677 C CA . GLY A 1 84 ? 5.806 3.163 -1.961 1 11.49 83 GLY A CA 1
ATOM 678 C C . GLY A 1 84 ? 6.464 1.913 -1.463 1 11.77 83 GLY A C 1
ATOM 679 O O . GLY A 1 84 ? 7.374 1.97 -0.619 1 11.39 83 GLY A O 1
ATOM 680 N N . LYS A 1 85 ? 5.966 0.753 -1.935 1 10.58 84 LYS A N 1
ATOM 681 C CA . LYS A 1 85 ? 6.505 -0.547 -1.505 1 11.14 84 LYS A CA 1
ATOM 682 C C . LYS A 1 85 ? 6.544 -0.672 0.021 1 11.06 84 LYS A C 1
ATOM 683 O O . LYS A 1 85 ? 7.537 -1.153 0.611 1 11.2 84 LYS A O 1
ATOM 689 N N . VAL A 1 86 ? 5.483 -0.148 0.66 1 11.09 85 VAL A N 1
ATOM 690 C CA . VAL A 1 86 ? 5.332 -0.146 2.113 1 13.28 85 VAL A CA 1
ATOM 691 C C . VAL A 1 86 ? 4.908 -1.542 2.619 1 14.79 85 VAL A C 1
ATOM 692 O O . VAL A 1 86 ? 3.832 -2.035 2.276 1 15.62 85 VAL A O 1
ATOM 696 N N . LEU A 1 87 ? 5.768 -2.145 3.439 1 14.35 86 LEU A N 1
ATOM 697 C CA . LEU A 1 87 ? 5.48 -3.466 3.975 1 15.85 86 LEU A CA 1
ATOM 698 C C . LEU A 1 87 ? 5.897 -3.588 5.425 1 17.17 86 LEU A C 1
ATOM 699 O O . LEU A 1 87 ? 7.047 -3.357 5.769 1 16.03 86 LEU A O 1
ATOM 704 N N . VAL A 1 88 ? 4.956 -3.956 6.259 1 17.98 87 VAL A N 1
ATOM 705 C CA . VAL A 1 88 ? 5.236 -4.311 7.638 1 20.28 87 VAL A CA 1
ATOM 706 C C . VAL A 1 88 ? 5.208 -5.813 7.628 1 22.75 87 VAL A C 1
ATOM 707 O O . VAL A 1 88 ? 4.136 -6.395 7.524 1 22.93 87 VAL A O 1
ATOM 711 N N . GLY A 1 89 ? 6.383 -6.416 7.527 1 23.96 88 GLY A N 1
ATOM 712 C CA . GLY A 1 89 ? 6.526 -7.857 7.421 1 28 88 GLY A CA 1
ATOM 713 C C . GLY A 1 89 ? 6.116 -8.576 8.681 1 31.9 88 GLY A C 1
ATOM 714 O O . GLY A 1 89 ? 5.511 -9.652 8.606 1 33.23 88 GLY A O 1
ATOM 715 N N . ASN A 1 90 ? 6.466 -8.006 9.841 1 32.94 89 ASN A N 1
ATOM 716 C CA . ASN A 1 90 ? 6.083 -8.635 11.095 1 35.22 89 ASN A CA 1
ATOM 717 C C . ASN A 1 90 ? 4.964 -7.849 11.777 1 39.37 89 ASN A C 1
ATOM 718 O O . ASN A 1 90 ? 5.175 -6.701 12.187 1 39.38 89 ASN A O 1
ATOM 723 N N . THR A 1 91 ? 3.777 -8.492 11.906 1 42.26 90 THR A N 1
ATOM 724 C CA . THR A 1 91 ? 2.566 -8.007 12.596 1 45.21 90 THR A CA 1
ATOM 725 C C . THR A 1 91 ? 2.549 -6.509 12.979 1 46.58 90 THR A C 1
ATOM 726 O O . THR A 1 91 ? 2.152 -6.151 14.096 1 47.23 90 THR A O 1
ATOM 730 N N . SER A 1 97 ? 2.544 2.915 15.903 1 33.84 96 SER A N 1
ATOM 731 C CA . SER A 1 97 ? 2.383 1.996 14.776 1 32.32 96 SER A CA 1
ATOM 732 C C . SER A 1 97 ? 3.727 1.855 14.075 1 29.73 96 SER A C 1
ATOM 733 O O . SER A 1 97 ? 4.389 2.869 13.815 1 29.58 96 SER A O 1
ATOM 736 N N . ILE A 1 98 ? 4.133 0.618 13.719 1 27.3 97 ILE A N 1
ATOM 737 C CA . ILE A 1 98 ? 5.402 0.414 12.979 1 25.36 97 ILE A CA 1
ATOM 738 C C . ILE A 1 98 ? 5.35 1.194 11.642 1 22.21 97 ILE A C 1
ATOM 739 O O . ILE A 1 98 ? 6.308 1.876 11.275 1 21.44 97 ILE A O 1
ATOM 744 N N . GLY A 1 99 ? 4.207 1.118 10.974 1 21.4 98 GLY A N 1
ATOM 745 C CA . GLY A 1 99 ? 3.987 1.806 9.704 1 20.85 98 GLY A CA 1
ATOM 746 C C . GLY A 1 99 ? 4.183 3.302 9.819 1 20.23 98 GLY A C 1
ATOM 747 O O . GLY A 1 99 ? 4.806 3.926 8.956 1 20.02 98 GLY A O 1
ATOM 748 N N . LYS A 1 100 ? 3.685 3.886 10.917 1 19.64 99 LYS A N 1
ATOM 749 C CA . LYS A 1 100 ? 3.851 5.32 11.174 1 20.24 99 LYS A CA 1
ATOM 750 C C . LYS A 1 100 ? 5.312 5.706 11.338 1 19.82 99 LYS A C 1
ATOM 751 O O . LYS A 1 100 ? 5.734 6.718 10.753 1 19.46 99 LYS A O 1
ATOM 757 N N . HIS A 1 101 ? 6.084 4.903 12.102 1 19.57 100 HIS A N 1
ATOM 758 C CA . HIS A 1 101 ? 7.511 5.136 12.329 1 19.68 100 HIS A CA 1
ATOM 759 C C . HIS A 1 101 ? 8.269 5.026 10.988 1 16.73 100 HIS A C 1
ATOM 760 O O . HIS A 1 101 ? 9.153 5.832 10.718 1 16.45 100 HIS A O 1
ATOM 767 N N . MET A 1 102 ? 7.903 4.05 10.15 1 14.93 101 MET A N 1
ATOM 768 C CA . MET A 1 102 ? 8.567 3.86 8.864 1 14.01 101 MET A CA 1
ATOM 769 C C . MET A 1 102 ? 8.303 5.08 7.969 1 13.42 101 MET A C 1
ATOM 770 O O . MET A 1 102 ? 9.227 5.641 7.339 1 13.75 101 MET A O 1
ATOM 775 N N . MET A 1 103 ? 7.036 5.543 7.961 1 13.43 102 MET A N 1
ATOM 776 C CA . MET A 1 103 ? 6.687 6.709 7.148 1 15.52 102 MET A CA 1
ATOM 777 C C . MET A 1 103 ? 7.445 7.95 7.62 1 15.22 102 MET A C 1
ATOM 778 O O . MET A 1 103 ? 7.965 8.694 6.786 1 15.66 102 MET A O 1
ATOM 783 N N . LYS A 1 104 ? 7.521 8.172 8.924 1 14.74 103 LYS A N 1
ATOM 784 C CA . LYS A 1 104 ? 8.242 9.332 9.446 1 14.8 103 LYS A CA 1
ATOM 785 C C . LYS A 1 104 ? 9.71 9.307 9.084 1 14.59 103 LYS A C 1
ATOM 786 O O . LYS A 1 104 ? 10.28 10.356 8.749 1 14.81 103 LYS A O 1
ATOM 792 N N . ALA A 1 105 ? 10.315 8.108 9.103 1 13.58 104 ALA A N 1
ATOM 793 C CA . ALA A 1 105 ? 11.746 8.008 8.752 1 13.78 104 ALA A CA 1
ATOM 794 C C . ALA A 1 105 ? 11.988 8.395 7.287 1 13.92 104 ALA A C 1
ATOM 795 O O . ALA A 1 105 ? 12.938 9.11 6.983 1 14.48 104 ALA A O 1
ATOM 797 N N . VAL A 1 106 ? 11.123 7.93 6.381 1 12.98 105 VAL A N 1
ATOM 798 C CA A VAL A 1 106 ? 11.266 8.251 4.955 0.5 13.28 105 VAL A CA 1
ATOM 799 C CA B VAL A 1 106 ? 11.283 8.259 4.95 0.5 14.18 105 VAL A CA 1
ATOM 800 C C . VAL A 1 106 ? 10.913 9.707 4.676 1 13.71 105 VAL A C 1
ATOM 801 O O . VAL A 1 106 ? 11.532 10.33 3.825 1 15.2 105 VAL A O 1
ATOM 808 N N . LEU A 1 107 ? 9.948 10.261 5.413 1 13.57 106 LEU A N 1
ATOM 809 C CA . LEU A 1 107 ? 9.566 11.676 5.238 1 13.41 106 LEU A CA 1
ATOM 810 C C . LEU A 1 107 ? 10.735 12.558 5.668 1 12.72 106 LEU A C 1
ATOM 811 O O . LEU A 1 107 ? 10.966 13.597 5.06 1 13.63 106 LEU A O 1
ATOM 816 N N . HIS A 1 108 ? 11.481 12.135 6.708 1 12.85 107 HIS A N 1
ATOM 817 C CA . HIS A 1 108 ? 12.662 12.891 7.156 1 13.29 107 HIS A CA 1
ATOM 818 C C . HIS A 1 108 ? 13.665 12.935 6 1 12.49 107 HIS A C 1
ATOM 819 O O . HIS A 1 108 ? 14.225 13.989 5.733 1 13.96 107 HIS A O 1
ATOM 826 N N . ILE A 1 109 ? 13.886 11.79 5.332 1 10.96 108 ILE A N 1
ATOM 827 C CA . ILE A 1 109 ? 14.804 11.757 4.196 1 11.97 108 ILE A CA 1
ATOM 828 C C . ILE A 1 109 ? 14.293 12.657 3.056 1 13.1 108 ILE A C 1
ATOM 829 O O . ILE A 1 109 ? 15.038 13.507 2.559 1 12.74 108 ILE A O 1
ATOM 834 N N . ALA A 1 110 ? 13.024 12.493 2.672 1 13.49 109 ALA A N 1
ATOM 835 C CA . ALA A 1 110 ? 12.473 13.28 1.573 1 13.67 109 ALA A CA 1
ATOM 836 C C . ALA A 1 110 ? 12.503 14.798 1.816 1 14.01 109 ALA A C 1
ATOM 837 O O . ALA A 1 110 ? 12.973 15.561 0.959 1 15.14 109 ALA A O 1
ATOM 839 N N . PHE A 1 111 ? 12.056 15.248 2.998 1 13.56 110 PHE A N 1
ATOM 840 C CA . PHE A 1 111 ? 11.926 16.673 3.243 1 15.81 110 PHE A CA 1
ATOM 841 C C . PHE A 1 111 ? 13.156 17.285 3.868 1 16.48 110 PHE A C 1
ATOM 842 O O . PHE A 1 111 ? 13.571 18.36 3.447 1 17.62 110 PHE A O 1
ATOM 850 N N . ASP A 1 112 ? 13.732 16.617 4.89 1 17.47 111 ASP A N 1
ATOM 851 C CA . ASP A 1 112 ? 14.847 17.235 5.606 1 18.45 111 ASP A CA 1
ATOM 852 C C . ASP A 1 112 ? 16.209 16.958 5.007 1 19.61 111 ASP A C 1
ATOM 853 O O . ASP A 1 112 ? 17.091 17.807 5.163 1 21.01 111 ASP A O 1
ATOM 858 N N . GLU A 1 113 ? 16.396 15.827 4.31 1 17.2 112 GLU A N 1
ATOM 859 C CA . GLU A 1 113 ? 17.702 15.556 3.706 1 17.3 112 GLU A CA 1
ATOM 860 C C . GLU A 1 113 ? 17.715 15.914 2.227 1 17.64 112 GLU A C 1
ATOM 861 O O . GLU A 1 113 ? 18.611 16.619 1.782 1 18.64 112 GLU A O 1
ATOM 867 N N . LEU A 1 114 ? 16.682 15.499 1.501 1 16.89 113 LEU A N 1
ATOM 868 C CA . LEU A 1 114 ? 16.633 15.776 0.051 1 15.37 113 LEU A CA 1
ATOM 869 C C . LEU A 1 114 ? 16.016 17.115 -0.298 1 16.15 113 LEU A C 1
ATOM 870 O O . LEU A 1 114 ? 16.094 17.512 -1.455 1 17.3 113 LEU A O 1
ATOM 875 N N . LYS A 1 115 ? 15.368 17.795 0.668 1 15.76 114 LYS A N 1
ATOM 876 C CA . LYS A 1 115 ? 14.801 19.119 0.494 1 16.17 114 LYS A CA 1
ATOM 877 C C . LYS A 1 115 ? 13.734 19.168 -0.601 1 15.41 114 LYS A C 1
ATOM 878 O O . LYS A 1 115 ? 13.606 20.184 -1.32 1 17.02 114 LYS A O 1
ATOM 884 N N . LEU A 1 116 ? 12.949 18.116 -0.685 1 14.19 115 LEU A N 1
ATOM 885 C CA . LEU A 1 116 ? 11.862 18.05 -1.667 1 14.18 115 LEU A CA 1
ATOM 886 C C . LEU A 1 116 ? 10.675 18.898 -1.221 1 14.17 115 LEU A C 1
ATOM 887 O O . LEU A 1 116 ? 10.616 19.31 -0.063 1 14.45 115 LEU A O 1
ATOM 892 N N . HIS A 1 117 ? 9.753 19.193 -2.161 1 13.29 116 HIS A N 1
ATOM 893 C CA . HIS A 1 117 ? 8.581 20.034 -1.904 1 13.15 116 HIS A CA 1
ATOM 894 C C . HIS A 1 117 ? 7.328 19.208 -1.682 1 13.39 116 HIS A C 1
ATOM 895 O O . HIS A 1 117 ? 6.437 19.65 -0.956 1 13.05 116 HIS A O 1
ATOM 902 N N . ARG A 1 118 ? 7.207 18.065 -2.39 1 13.66 117 ARG A N 1
ATOM 903 C CA . ARG A 1 118 ? 6 17.263 -2.388 1 12.74 117 ARG A CA 1
ATOM 904 C C . ARG A 1 118 ? 6.315 15.786 -2.304 1 11.74 117 ARG A C 1
ATOM 905 O O . ARG A 1 118 ? 7.169 15.312 -3.033 1 12.31 117 ARG A O 1
ATOM 913 N N . VAL A 1 119 ? 5.614 15.047 -1.429 1 10.62 118 VAL A N 1
ATOM 914 C CA . VAL A 1 119 ? 5.784 13.579 -1.392 1 10.66 118 VAL A CA 1
ATOM 915 C C . VAL A 1 119 ? 4.413 12.953 -1.625 1 11.83 118 VAL A C 1
ATOM 916 O O . VAL A 1 119 ? 3.433 13.365 -0.991 1 11.93 118 VAL A O 1
ATOM 920 N N . THR A 1 120 ? 4.325 12.005 -2.56 1 10.76 119 THR A N 1
ATOM 921 C CA . THR A 1 120 ? 3.058 11.367 -2.879 1 11.45 119 THR A CA 1
ATOM 922 C C . THR A 1 120 ? 3.032 9.937 -2.366 1 11.35 119 THR A C 1
ATOM 923 O O . THR A 1 120 ? 4.077 9.382 -1.98 1 11.72 119 THR A O 1
ATOM 927 N N A LEU A 1 121 ? 1.864 9.344 -2.37 0.5 11.12 120 LEU A N 1
ATOM 928 N N B LEU A 1 121 ? 1.844 9.319 -2.35 0.5 11.08 120 LEU A N 1
ATOM 929 C CA A LEU A 1 121 ? 1.683 7.981 -1.942 0.5 12 120 LEU A CA 1
ATOM 930 C CA B LEU A 1 121 ? 1.709 7.962 -1.842 0.5 11.89 120 LEU A CA 1
ATOM 931 C C A LEU A 1 121 ? 0.403 7.513 -2.618 0.5 12.06 120 LEU A C 1
ATOM 932 C C B LEU A 1 121 ? 0.35 7.427 -2.304 0.5 12.4 120 LEU A C 1
ATOM 933 O O A LEU A 1 121 ? -0.475 8.311 -2.918 0.5 11.89 120 LEU A O 1
ATOM 934 O O B LEU A 1 121 ? -0.651 8.088 -2.102 0.5 12.52 120 LEU A O 1
ATOM 943 N N . GLY A 1 122 ? 0.324 6.232 -2.884 1 12.47 121 GLY A N 1
ATOM 944 C CA . GLY A 1 122 ? -0.905 5.651 -3.401 1 14.55 121 GLY A CA 1
ATOM 945 C C . GLY A 1 122 ? -1.327 4.49 -2.53 1 17.09 121 GLY A C 1
ATOM 946 O O . GLY A 1 122 ? -0.475 3.684 -2.148 1 19.82 121 GLY A O 1
ATOM 947 N N . VAL A 1 123 ? -2.595 4.402 -2.179 1 15.63 122 VAL A N 1
ATOM 948 C CA . VAL A 1 123 ? -3.065 3.23 -1.407 1 15.7 122 VAL A CA 1
ATOM 949 C C . VAL A 1 123 ? -4.407 2.779 -1.952 1 15.06 122 VAL A C 1
ATOM 950 O O . VAL A 1 123 ? -5.281 3.609 -2.167 1 14.15 122 VAL A O 1
ATOM 954 N N . TYR A 1 124 ? -4.582 1.46 -2.223 1 14.39 123 TYR A N 1
ATOM 955 C CA . TYR A 1 124 ? -5.873 0.981 -2.758 1 14.5 123 TYR A CA 1
ATOM 956 C C . TYR A 1 124 ? -6.979 1.202 -1.731 1 17.19 123 TYR A C 1
ATOM 957 O O . TYR A 1 124 ? -6.721 1.146 -0.516 1 17.79 123 TYR A O 1
ATOM 966 N N . ASP A 1 125 ? -8.178 1.582 -2.218 1 17.23 124 ASP A N 1
ATOM 967 C CA . ASP A 1 125 ? -9.254 2.091 -1.378 1 17.67 124 ASP A CA 1
ATOM 968 C C . ASP A 1 125 ? -9.784 1.112 -0.322 1 18.67 124 ASP A C 1
ATOM 969 O O . ASP A 1 125 ? -10.349 1.558 0.681 1 18.37 124 ASP A O 1
ATOM 974 N N . PHE A 1 126 ? -9.573 -0.197 -0.517 1 18.8 125 PHE A N 1
ATOM 975 C CA . PHE A 1 126 ? -10.032 -1.18 0.482 1 19.37 125 PHE A CA 1
ATOM 976 C C . PHE A 1 126 ? -9.061 -1.258 1.692 1 20.24 125 PHE A C 1
ATOM 977 O O . PHE A 1 126 ? -9.393 -1.894 2.683 1 19.7 125 PHE A O 1
ATOM 985 N N . ASN A 1 127 ? -7.869 -0.622 1.618 1 20.13 126 ASN A N 1
ATOM 986 C CA . ASN A 1 127 ? -6.934 -0.633 2.733 1 20.49 126 ASN A CA 1
ATOM 987 C C . ASN A 1 127 ? -7.193 0.56 3.633 1 20.4 126 ASN A C 1
ATOM 988 O O . ASN A 1 127 ? -6.339 1.42 3.814 1 20.31 126 ASN A O 1
ATOM 993 N N . THR A 1 128 ? -8.406 0.615 4.173 1 21.42 127 THR A N 1
ATOM 994 C CA . THR A 1 128 ? -8.881 1.706 5.014 1 22.35 127 THR A CA 1
ATOM 995 C C . THR A 1 128 ? -8.037 1.928 6.256 1 22.46 127 THR A C 1
ATOM 996 O O . THR A 1 128 ? -7.897 3.07 6.672 1 22.77 127 THR A O 1
ATOM 1000 N N . SER A 1 129 ? -7.471 0.871 6.836 1 22.47 128 SER A N 1
ATOM 1001 C CA . SER A 1 129 ? -6.629 1.013 8.037 1 23.19 128 SER A CA 1
ATOM 1002 C C . SER A 1 129 ? -5.321 1.731 7.724 1 20.96 128 SER A C 1
ATOM 1003 O O . SER A 1 129 ? -4.873 2.58 8.513 1 20.28 128 SER A O 1
ATOM 1006 N N . ALA A 1 130 ? -4.718 1.412 6.57 1 19.78 129 ALA A N 1
ATOM 1007 C CA . ALA A 1 130 ? -3.472 2.066 6.171 1 19.27 129 ALA A CA 1
ATOM 1008 C C . ALA A 1 130 ? -3.777 3.527 5.837 1 18.98 129 ALA A C 1
ATOM 1009 O O . ALA A 1 130 ? -3.055 4.401 6.286 1 19.66 129 ALA A O 1
ATOM 1011 N N . ILE A 1 131 ? -4.858 3.797 5.108 1 18.94 130 ILE A N 1
ATOM 1012 C CA . ILE A 1 131 ? -5.235 5.174 4.752 1 19.27 130 ILE A CA 1
ATOM 1013 C C . ILE A 1 131 ? -5.434 6.034 6.015 1 18.9 130 ILE A C 1
ATOM 1014 O O . ILE A 1 131 ? -4.873 7.128 6.112 1 18.29 130 ILE A O 1
ATOM 1019 N N . SER A 1 132 ? -6.154 5.496 7.025 1 19.37 131 SER A N 1
ATOM 1020 C CA . SER A 1 132 ? -6.348 6.218 8.283 1 19.89 131 SER A CA 1
ATOM 1021 C C . SER A 1 132 ? -5.035 6.495 9.005 1 19.64 131 SER A C 1
ATOM 1022 O O . SER A 1 132 ? -4.858 7.58 9.563 1 19.71 131 SER A O 1
ATOM 1025 N N . ALA A 1 133 ? -4.108 5.542 8.944 1 18.44 132 ALA A N 1
ATOM 1026 C CA . ALA A 1 133 ? -2.811 5.721 9.579 1 18.56 132 ALA A CA 1
ATOM 1027 C C . ALA A 1 133 ? -2.02 6.82 8.864 1 18.25 132 ALA A C 1
ATOM 1028 O O . ALA A 1 133 ? -1.415 7.681 9.527 1 18.12 132 ALA A O 1
ATOM 1030 N N . TYR A 1 134 ? -2.099 6.854 7.517 1 17.37 133 TYR A N 1
ATOM 1031 C CA . TYR A 1 134 ? -1.379 7.883 6.769 1 17.05 133 TYR A CA 1
ATOM 1032 C C . TYR A 1 134 ? -1.972 9.251 7.013 1 15.96 133 TYR A C 1
ATOM 1033 O O . TYR A 1 134 ? -1.221 10.23 7.133 1 16.43 133 TYR A O 1
ATOM 1042 N N . GLU A 1 135 ? -3.303 9.336 7.08 1 15.24 134 GLU A N 1
ATOM 1043 C CA . GLU A 1 135 ? -3.948 10.631 7.376 1 16.21 134 GLU A CA 1
ATOM 1044 C C . GLU A 1 135 ? -3.573 11.126 8.77 1 17.38 134 GLU A C 1
ATOM 1045 O O . GLU A 1 135 ? -3.367 12.337 8.957 1 17.53 134 GLU A O 1
ATOM 1051 N N . ALA A 1 136 ? -3.426 10.211 9.738 1 18.32 135 ALA A N 1
ATOM 1052 C CA . ALA A 1 136 ? -3.081 10.611 11.107 1 18.68 135 ALA A CA 1
ATOM 1053 C C . ALA A 1 136 ? -1.721 11.319 11.191 1 19.3 135 ALA A C 1
ATOM 1054 O O . ALA A 1 136 ? -1.538 12.248 11.996 1 20.05 135 ALA A O 1
ATOM 1056 N N . ILE A 1 137 ? -0.777 10.917 10.319 1 18.89 136 ILE A N 1
ATOM 1057 C CA . ILE A 1 137 ? 0.545 11.533 10.341 1 19.02 136 ILE A CA 1
ATOM 1058 C C . ILE A 1 137 ? 0.689 12.697 9.358 1 18.91 136 ILE A C 1
ATOM 1059 O O . ILE A 1 137 ? 1.777 13.249 9.275 1 19.36 136 ILE A O 1
ATOM 1064 N N . GLY A 1 138 ? -0.4 13.107 8.684 1 17.51 137 GLY A N 1
ATOM 1065 C CA . GLY A 1 138 ? -0.338 14.304 7.863 1 18.41 137 GLY A CA 1
ATOM 1066 C C . GLY A 1 138 ? -0.585 14.147 6.386 1 17.87 137 GLY A C 1
ATOM 1067 O O . GLY A 1 138 ? -0.618 15.163 5.674 1 17.83 137 GLY A O 1
ATOM 1068 N N . PHE A 1 139 ? -0.681 12.892 5.886 1 16.19 138 PHE A N 1
ATOM 1069 C CA . PHE A 1 139 ? -0.987 12.748 4.438 1 15.15 138 PHE A CA 1
ATOM 1070 C C . PHE A 1 139 ? -2.418 13.182 4.198 1 16.37 138 PHE A C 1
ATOM 1071 O O . PHE A 1 139 ? -3.297 13.005 5.05 1 17.92 138 PHE A O 1
ATOM 1079 N N . VAL A 1 140 ? -2.653 13.769 3.042 1 15.47 139 VAL A N 1
ATOM 1080 C CA . VAL A 1 140 ? -3.962 14.281 2.681 1 15.84 139 VAL A CA 1
ATOM 1081 C C . VAL A 1 140 ? -4.454 13.545 1.443 1 16.09 139 VAL A C 1
ATOM 1082 O O . VAL A 1 140 ? -3.673 13.392 0.482 1 16.04 139 VAL A O 1
ATOM 1086 N N . LYS A 1 141 ? -5.737 13.097 1.421 1 15.12 140 LYS A N 1
ATOM 1087 C CA . LYS A 1 141 ? -6.26 12.474 0.206 1 15.3 140 LYS A CA 1
ATOM 1088 C C . LYS A 1 141 ? -6.414 13.584 -0.87 1 15.58 140 LYS A C 1
ATOM 1089 O O . LYS A 1 141 ? -7.018 14.625 -0.589 1 17.67 140 LYS A O 1
ATOM 1095 N N . GLU A 1 142 ? -5.908 13.358 -2.058 1 13.64 141 GLU A N 1
ATOM 1096 C CA . GLU A 1 142 ? -6.114 14.301 -3.17 1 13.14 141 GLU A CA 1
ATOM 1097 C C . GLU A 1 142 ? -7.249 13.783 -4.082 1 14.18 141 GLU A C 1
ATOM 1098 O O . GLU A 1 142 ? -8.141 14.544 -4.438 1 15.8 141 GLU A O 1
ATOM 1104 N N . GLY A 1 143 ? -7.246 12.497 -4.406 1 14.85 142 GLY A N 1
ATOM 1105 C CA . GLY A 1 143 ? -8.286 11.969 -5.286 1 15.35 142 GLY A CA 1
ATOM 1106 C C . GLY A 1 143 ? -8.248 10.479 -5.421 1 14.5 142 GLY A C 1
ATOM 1107 O O . GLY A 1 143 ? -7.197 9.873 -5.223 1 14.54 142 GLY A O 1
ATOM 1108 N N . LEU A 1 144 ? -9.387 9.904 -5.842 1 15.08 143 LEU A N 1
ATOM 1109 C CA . LEU A 1 144 ? -9.488 8.467 -6.027 1 15.06 143 LEU A CA 1
ATOM 1110 C C . LEU A 1 144 ? -9.387 8.203 -7.544 1 15.59 143 LEU A C 1
ATOM 1111 O O . LEU A 1 144 ? -10.219 8.666 -8.314 1 15.87 143 LEU A O 1
ATOM 1116 N N . LEU A 1 145 ? -8.326 7.51 -7.95 1 15.32 144 LEU A N 1
ATOM 1117 C CA . LEU A 1 145 ? -8.05 7.175 -9.343 1 15.09 144 LEU A CA 1
ATOM 1118 C C . LEU A 1 145 ? -8.831 5.905 -9.606 1 15.68 144 LEU A C 1
ATOM 1119 O O . LEU A 1 145 ? -8.412 4.796 -9.26 1 16.08 144 LEU A O 1
ATOM 1124 N N . ARG A 1 146 ? -10.01 6.107 -10.2 1 15.18 145 ARG A N 1
ATOM 1125 C CA . ARG A 1 146 ? -11.021 5.09 -10.41 1 15.02 145 ARG A CA 1
ATOM 1126 C C . ARG A 1 146 ? -10.625 3.987 -11.351 1 15 145 ARG A C 1
ATOM 1127 O O . ARG A 1 146 ? -10.26 4.265 -12.5 1 15.29 145 ARG A O 1
ATOM 1135 N N . GLU A 1 147 ? -10.692 2.727 -10.876 1 14.79 146 GLU A N 1
ATOM 1136 C CA . GLU A 1 147 ? -10.473 1.537 -11.703 1 14.34 146 GLU A CA 1
ATOM 1137 C C . GLU A 1 147 ? -9.206 1.639 -12.54 1 14.77 146 GLU A C 1
ATOM 1138 O O . GLU A 1 147 ? -9.209 1.466 -13.766 1 15.36 146 GLU A O 1
ATOM 1144 N N . SER A 1 148 ? -8.149 2.105 -11.871 1 13.75 147 SER A N 1
ATOM 1145 C CA . SER A 1 148 ? -6.878 2.425 -12.505 1 14.64 147 SER A CA 1
ATOM 1146 C C . SER A 1 148 ? -5.876 1.278 -12.511 1 15.05 147 SER A C 1
ATOM 1147 O O . SER A 1 148 ? -4.861 1.35 -13.211 1 16.35 147 SER A O 1
ATOM 1150 N N . LYS A 1 149 ? -6.109 0.239 -11.694 1 12.73 148 LYS A N 1
ATOM 1151 C CA . LYS A 1 149 ? -5.228 -0.929 -11.695 1 12.91 148 LYS A CA 1
ATOM 1152 C C . LYS A 1 149 ? -6.033 -2.163 -12.057 1 15.91 148 LYS A C 1
ATOM 1153 O O . LYS A 1 149 ? -6.927 -2.516 -11.297 1 16.26 148 LYS A O 1
ATOM 1159 N N . ARG A 1 150 ? -5.69 -2.832 -13.16 1 16.83 149 ARG A N 1
ATOM 1160 C CA . ARG A 1 150 ? -6.375 -4.064 -13.498 1 17.61 149 ARG A CA 1
ATOM 1161 C C . ARG A 1 150 ? -5.787 -5.223 -12.658 1 17.92 149 ARG A C 1
ATOM 1162 O O . ARG A 1 150 ? -4.574 -5.388 -12.581 1 18.2 149 ARG A O 1
ATOM 1170 N N . VAL A 1 151 ? -6.655 -6.018 -12.043 1 19.19 150 VAL A N 1
ATOM 1171 C CA . VAL A 1 151 ? -6.279 -7.215 -11.294 1 20.56 150 VAL A CA 1
ATOM 1172 C C . VAL A 1 151 ? -7.167 -8.347 -11.789 1 23.71 150 VAL A C 1
ATOM 1173 O O . VAL A 1 151 ? -8.374 -8.368 -11.51 1 23.52 150 VAL A O 1
ATOM 1177 N N . GLY A 1 152 ? -6.596 -9.208 -12.628 1 25.8 151 GLY A N 1
ATOM 1178 C CA . GLY A 1 152 ? -7.356 -10.288 -13.257 1 27.75 151 GLY A CA 1
ATOM 1179 C C . GLY A 1 152 ? -8.423 -9.727 -14.168 1 28.37 151 GLY A C 1
ATOM 1180 O O . GLY A 1 152 ? -8.11 -8.971 -15.096 1 28.86 151 GLY A O 1
ATOM 1181 N N . GLU A 1 153 ? -9.689 -10.001 -13.854 1 28.66 152 GLU A N 1
ATOM 1182 C CA . GLU A 1 153 ? -10.818 -9.461 -14.623 1 29.7 152 GLU A CA 1
ATOM 1183 C C . GLU A 1 153 ? -11.48 -8.246 -13.935 1 29.33 152 GLU A C 1
ATOM 1184 O O . GLU A 1 153 ? -12.51 -7.785 -14.419 1 32.18 152 GLU A O 1
ATOM 1190 N N A THR A 1 154 ? -10.898 -7.715 -12.844 0.5 26.55 153 THR A N 1
ATOM 1191 N N B THR A 1 154 ? -10.879 -7.725 -12.838 0.5 27.13 153 THR A N 1
ATOM 1192 C CA A THR A 1 154 ? -11.493 -6.56 -12.174 0.5 24.29 153 THR A CA 1
ATOM 1193 C CA B THR A 1 154 ? -11.397 -6.631 -12.006 0.5 25.49 153 THR A CA 1
ATOM 1194 C C A THR A 1 154 ? -10.513 -5.355 -12.156 0.5 22.35 153 THR A C 1
ATOM 1195 C C B THR A 1 154 ? -10.474 -5.38 -12.086 0.5 22.92 153 THR A C 1
ATOM 1196 O O A THR A 1 154 ? -9.394 -5.455 -12.648 0.5 22.11 153 THR A O 1
ATOM 1197 O O B THR A 1 154 ? -9.348 -5.477 -12.552 0.5 22.66 153 THR A O 1
ATOM 1204 N N . TYR A 1 155 ? -10.946 -4.233 -11.6 1 20.97 154 TYR A N 1
ATOM 1205 C CA . TYR A 1 155 ? -10.134 -3.033 -11.509 1 19.53 154 TYR A CA 1
ATOM 1206 C C . TYR A 1 155 ? -10.218 -2.523 -10.068 1 19.81 154 TYR A C 1
ATOM 1207 O O . TYR A 1 155 ? -11.278 -2.585 -9.434 1 21.05 154 TYR A O 1
ATOM 1216 N N . TRP A 1 156 ? -9.082 -2.078 -9.548 1 17.64 155 TRP A N 1
ATOM 1217 C CA . TRP A 1 156 ? -8.992 -1.5 -8.218 1 16.87 155 TRP A CA 1
ATOM 1218 C C . TRP A 1 156 ? -8.915 0.023 -8.335 1 14.97 155 TRP A C 1
ATOM 1219 O O . TRP A 1 156 ? -8.371 0.555 -9.313 1 14.01 155 TRP A O 1
ATOM 1230 N N . ASN A 1 157 ? -9.381 0.719 -7.275 1 14.15 156 ASN A N 1
ATOM 1231 C CA . ASN A 1 157 ? -9.33 2.18 -7.192 1 12.9 156 ASN A CA 1
ATOM 1232 C C . ASN A 1 157 ? -8.201 2.542 -6.249 1 13.75 156 ASN A C 1
ATOM 1233 O O . ASN A 1 157 ? -8.104 1.973 -5.169 1 14.36 156 ASN A O 1
ATOM 1238 N N . LEU A 1 158 ? -7.414 3.551 -6.637 1 13.56 157 LEU A N 1
ATOM 1239 C CA . LEU A 1 158 ? -6.261 3.975 -5.841 1 13.47 157 LEU A CA 1
ATOM 1240 C C . LEU A 1 158 ? -6.446 5.375 -5.28 1 13.29 157 LEU A C 1
ATOM 1241 O O . LEU A 1 158 ? -6.695 6.317 -6.029 1 13.87 157 LEU A O 1
ATOM 1246 N N . TRP A 1 159 ? -6.298 5.518 -3.968 1 13.65 158 TRP A N 1
ATOM 1247 C CA . TRP A 1 159 ? -6.324 6.844 -3.359 1 13.82 158 TRP A CA 1
ATOM 1248 C C . TRP A 1 159 ? -4.952 7.454 -3.559 1 14.47 158 TRP A C 1
ATOM 1249 O O . TRP A 1 159 ? -3.964 6.932 -3.025 1 15.41 158 TRP A O 1
ATOM 1260 N N . GLU A 1 160 ? -4.89 8.561 -4.294 1 12.54 159 GLU A N 1
ATOM 1261 C CA . GLU A 1 160 ? -3.665 9.323 -4.437 1 12.11 159 GLU A CA 1
ATOM 1262 C C . GLU A 1 160 ? -3.599 10.283 -3.249 1 11.79 159 GLU A C 1
ATOM 1263 O O . GLU A 1 160 ? -4.5 11.07 -3.047 1 11.94 159 GLU A O 1
ATOM 1269 N N . MET A 1 161 ? -2.554 10.162 -2.418 1 12.08 160 MET A N 1
ATOM 1270 C CA . MET A 1 161 ? -2.392 11.013 -1.243 1 11.67 160 MET A CA 1
ATOM 1271 C C . MET A 1 161 ? -1.059 11.806 -1.327 1 10.8 160 MET A C 1
ATOM 1272 O O . MET A 1 161 ? -0.137 11.382 -2.046 1 11.97 160 MET A O 1
ATOM 1277 N N . SER A 1 162 ? -0.946 12.907 -0.59 1 10.62 161 SER A N 1
ATOM 1278 C CA . SER A 1 162 ? 0.291 13.67 -0.594 1 10.34 161 SER A CA 1
ATOM 1279 C C . SER A 1 162 ? 0.577 14.403 0.699 1 12.28 161 SER A C 1
ATOM 1280 O O . SER A 1 162 ? -0.326 14.657 1.487 1 13.59 161 SER A O 1
ATOM 1283 N N . MET A 1 163 ? 1.791 14.892 0.785 0.8 10.06 162 MET A N 1
ATOM 1284 C CA . MET A 1 163 ? 2.171 15.792 1.848 0.8 9.83 162 MET A CA 1
ATOM 1285 C C . MET A 1 163 ? 3.081 16.809 1.239 0.8 10.34 162 MET A C 1
ATOM 1286 O O . MET A 1 163 ? 3.952 16.46 0.426 0.8 9.22 162 MET A O 1
ATOM 1291 N N . LEU A 1 164 ? 2.854 18.08 1.569 1 12.01 163 LEU A N 1
ATOM 1292 C CA . LEU A 1 164 ? 3.729 19.136 1.083 1 13.52 163 LEU A CA 1
ATOM 1293 C C . LEU A 1 164 ? 4.725 19.537 2.165 1 15.58 163 LEU A C 1
ATOM 1294 O O . LEU A 1 164 ? 4.495 19.269 3.359 1 16 163 LEU A O 1
ATOM 1299 N N . GLU A 1 165 ? 5.843 20.162 1.772 1 16.16 164 GLU A N 1
ATOM 1300 C CA . GLU A 1 165 ? 6.895 20.477 2.749 1 17.58 164 GLU A CA 1
ATOM 1301 C C . GLU A 1 165 ? 6.423 21.322 3.907 1 17.66 164 GLU A C 1
ATOM 1302 O O . GLU A 1 165 ? 6.871 21.091 5.028 1 16.03 164 GLU A O 1
ATOM 1308 N N . TYR A 1 166 ? 5.471 22.251 3.665 1 18.27 165 TYR A N 1
ATOM 1309 C CA . TYR A 1 166 ? 4.984 23.091 4.766 1 19.56 165 TYR A CA 1
ATOM 1310 C C . TYR A 1 166 ? 4.021 22.367 5.689 1 20.24 165 TYR A C 1
ATOM 1311 O O . TYR A 1 166 ? 3.778 22.851 6.783 1 21.72 165 TYR A O 1
A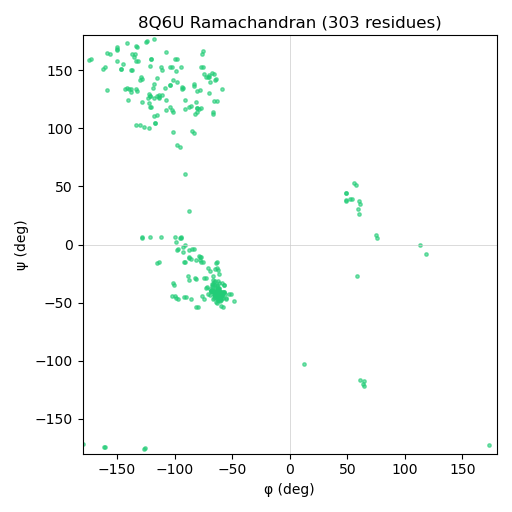TOM 1320 N N . GLU A 1 167 ? 3.547 21.158 5.304 1 18.92 166 GLU A N 1
ATOM 1321 C CA . GLU A 1 167 ? 2.756 20.316 6.187 1 19.39 166 GLU A CA 1
ATOM 1322 C C . GLU A 1 167 ? 3.696 19.524 7.109 1 21.93 166 GLU A C 1
ATOM 1323 O O . GLU A 1 167 ? 3.328 19.231 8.237 1 23.94 166 GLU A O 1
ATOM 1329 N N . TRP A 1 168 ? 4.931 19.222 6.657 1 21.26 167 TRP A N 1
ATOM 1330 C CA . TRP A 1 168 ? 5.913 18.495 7.453 1 21.49 167 TRP A CA 1
ATOM 1331 C C . TRP A 1 168 ? 6.727 19.424 8.357 1 25.76 167 TRP A C 1
ATOM 1332 O O . TRP A 1 168 ? 6.969 19.091 9.51 1 26.67 167 TRP A O 1
ATOM 1343 N N . LYS A 1 169 ? 7.218 20.516 7.797 1 28.72 168 LYS A N 1
ATOM 1344 C CA . LYS A 1 169 ? 8.11 21.466 8.439 1 33.37 168 LYS A CA 1
ATOM 1345 C C . LYS A 1 169 ? 7.388 22.538 9.257 1 38.4 168 LYS A C 1
ATOM 1346 O O . LYS A 1 169 ? 8.046 23.234 10.035 1 40.23 168 LYS A O 1
ATOM 1352 N N . LYS A 1 170 ? 6.054 22.668 9.107 1 40.49 169 LYS A N 1
ATOM 1353 C CA . LYS A 1 170 ? 5.254 23.656 9.834 1 43.4 169 LYS A CA 1
ATOM 1354 C C . LYS A 1 170 ? 3.928 23.027 10.331 1 45.27 169 LYS A C 1
ATOM 1355 O O . LYS A 1 170 ? 3.28 22.274 9.562 1 45.52 169 LYS A O 1
ATOM 1362 N N . MET B 1 1 ? -18.775 22.782 -38.955 1 31.99 0 MET B N 1
ATOM 1363 C CA . MET B 1 1 ? -17.553 22.379 -38.208 1 31.87 0 MET B CA 1
ATOM 1364 C C . MET B 1 1 ? -17.093 20.939 -38.541 1 29.62 0 MET B C 1
ATOM 1365 O O . MET B 1 1 ? -17.672 19.97 -38.033 1 30.13 0 MET B O 1
ATOM 1370 N N . VAL B 1 2 ? -16.043 20.801 -39.369 1 27.39 1 VAL B N 1
ATOM 1371 C CA . VAL B 1 2 ? -15.573 19.48 -39.824 1 25.66 1 VAL B CA 1
ATOM 1372 C C . VAL B 1 2 ? -14.095 19.298 -39.552 1 23.78 1 VAL B C 1
ATOM 1373 O O . VAL B 1 2 ? -13.232 19.861 -40.228 1 23.29 1 VAL B O 1
ATOM 1377 N N . ILE B 1 3 ? -13.809 18.567 -38.478 1 22.33 2 ILE B N 1
ATOM 1378 C CA . ILE B 1 3 ? -12.448 18.376 -38.038 1 22.71 2 ILE B CA 1
ATOM 1379 C C . ILE B 1 3 ? -12.016 16.921 -38.133 1 21.96 2 ILE B C 1
ATOM 1380 O O . ILE B 1 3 ? -12.827 16.018 -37.893 1 21.73 2 ILE B O 1
ATOM 1385 N N . LYS B 1 4 ? -10.75 16.685 -38.497 1 20.35 3 LYS B N 1
ATOM 1386 C CA . LYS B 1 4 ? -10.224 15.346 -38.484 1 19.91 3 LYS B CA 1
ATOM 1387 C C . LYS B 1 4 ? -8.849 15.332 -37.811 1 19 3 LYS B C 1
ATOM 1388 O O . LYS B 1 4 ? -8.181 16.358 -37.74 1 20.11 3 LYS B O 1
ATOM 1394 N N . LEU B 1 5 ? -8.436 14.178 -37.329 1 17.36 4 LEU B N 1
ATOM 1395 C CA . LEU B 1 5 ? -7.093 13.989 -36.804 1 17.68 4 LEU B CA 1
ATOM 1396 C C . LEU B 1 5 ? -6.247 13.355 -37.884 1 17.9 4 LEU B C 1
ATOM 1397 O O . LEU B 1 5 ? -6.737 12.514 -38.642 1 19.52 4 LEU B O 1
ATOM 1402 N N . GLU B 1 6 ? -5.017 13.791 -38.004 1 16.53 5 GLU B N 1
ATOM 1403 C CA . GLU B 1 6 ? -4.068 13.177 -38.91 1 16.53 5 GLU B CA 1
ATOM 1404 C C . GLU B 1 6 ? -2.802 12.931 -38.116 1 15.56 5 GLU B C 1
ATOM 1405 O O . GLU B 1 6 ? -2.497 13.679 -37.181 1 14.56 5 GLU B O 1
ATOM 1411 N N A SER B 1 7 ? -2.014 11.945 -38.532 0.5 14.98 6 SER B N 1
ATOM 1412 N N B SER B 1 7 ? -2.044 11.88 -38.454 0.5 14.76 6 SER B N 1
ATOM 1413 C CA A SER B 1 7 ? -0.73 11.672 -37.882 0.5 15.23 6 SER B CA 1
ATOM 1414 C CA B SER B 1 7 ? -0.785 11.622 -37.73 0.5 14.76 6 SER B CA 1
ATOM 1415 C C A SER B 1 7 ? 0.184 12.9 -37.931 0.5 15.6 6 SER B C 1
ATOM 1416 C C B SER B 1 7 ? 0.182 12.815 -37.899 0.5 15.49 6 SER B C 1
ATOM 1417 O O A SER B 1 7 ? 0.291 13.567 -38.967 0.5 15.69 6 SER B O 1
ATOM 1418 O O B SER B 1 7 ? 0.283 13.409 -38.976 0.5 15.77 6 SER B O 1
ATOM 1423 N N . PHE B 1 8 ? 0.791 13.221 -36.792 1 14.77 7 PHE B N 1
ATOM 1424 C CA . PHE B 1 8 ? 1.694 14.339 -36.717 1 15.52 7 PHE B CA 1
ATOM 1425 C C . PHE B 1 8 ? 3.04 13.866 -37.309 1 16.39 7 PHE B C 1
ATOM 1426 O O . PHE B 1 8 ? 3.569 12.834 -36.899 1 15.91 7 PHE B O 1
ATOM 1434 N N . LYS B 1 9 ? 3.56 14.595 -38.309 1 16.58 8 LYS B N 1
ATOM 1435 C CA . LYS B 1 9 ? 4.743 14.202 -39.067 1 18.07 8 LYS B CA 1
ATOM 1436 C C . LYS B 1 9 ? 5.84 15.281 -39.06 1 19.64 8 LYS B C 1
ATOM 1437 O O . LYS B 1 9 ? 5.573 16.413 -38.655 1 20.46 8 LYS B O 1
ATOM 1443 N N . LYS B 1 10 ? 7.035 14.972 -39.629 1 19.68 9 LYS B N 1
ATOM 1444 C CA . LYS B 1 10 ? 8.146 15.938 -39.702 1 22.21 9 LYS B CA 1
ATOM 1445 C C . LYS B 1 10 ? 7.739 17.267 -40.318 1 22.04 9 LYS B C 1
ATOM 1446 O O . LYS B 1 10 ? 8.132 18.311 -39.816 1 22.43 9 LYS B O 1
ATOM 1452 N N . SER B 1 11 ? 6.957 17.242 -41.392 1 22.12 10 SER B N 1
ATOM 1453 C CA . SER B 1 11 ? 6.529 18.485 -42.065 1 22.35 10 SER B CA 1
ATOM 1454 C C . SER B 1 11 ? 5.66 19.384 -41.162 1 21.85 10 SER B C 1
ATOM 1455 O O . SER B 1 11 ? 5.459 20.537 -41.486 1 22.15 10 SER B O 1
ATOM 1458 N N . ASP B 1 12 ? 5.135 18.851 -40.046 1 19.76 11 ASP B N 1
ATOM 1459 C CA . ASP B 1 12 ? 4.301 19.651 -39.124 1 19.92 11 ASP B CA 1
ATOM 1460 C C . ASP B 1 12 ? 5.111 20.186 -37.92 1 18.48 11 ASP B C 1
ATOM 1461 O O . ASP B 1 12 ? 4.579 20.935 -37.097 1 17.64 11 ASP B O 1
ATOM 1466 N N . PHE B 1 13 ? 6.387 19.795 -37.817 1 18.21 12 PHE B N 1
ATOM 1467 C CA . PHE B 1 13 ? 7.224 20.147 -36.687 1 19.15 12 PHE B CA 1
ATOM 1468 C C . PHE B 1 13 ? 7.423 21.64 -36.525 1 20.2 12 PHE B C 1
ATOM 1469 O O . PHE B 1 13 ? 7.273 22.152 -35.406 1 19.71 12 PHE B O 1
ATOM 1477 N N . LYS B 1 14 ? 7.763 22.343 -37.615 1 21.03 13 LYS B N 1
ATOM 1478 C CA . LYS B 1 14 ? 8.075 23.762 -37.476 1 22.47 13 LYS B CA 1
ATOM 1479 C C . LYS B 1 14 ? 6.901 24.593 -37.028 1 21.65 13 LYS B C 1
ATOM 1480 O O . LYS B 1 14 ? 7.077 25.486 -36.194 1 22.39 13 LYS B O 1
ATOM 1486 N N . GLN B 1 15 ? 5.708 24.29 -37.534 1 21.5 14 GLN B N 1
ATOM 1487 C CA . GLN B 1 15 ? 4.513 25.015 -37.132 1 21.08 14 GLN B CA 1
ATOM 1488 C C . GLN B 1 15 ? 4.255 24.845 -35.623 1 20.29 14 GLN B C 1
ATOM 1489 O O . GLN B 1 15 ? 3.917 25.808 -34.93 1 20 14 GLN B O 1
ATOM 1495 N N . LEU B 1 16 ? 4.454 23.635 -35.122 1 18.26 15 LEU B N 1
ATOM 1496 C CA . LEU B 1 16 ? 4.234 23.374 -33.69 1 17.83 15 LEU B CA 1
ATOM 1497 C C . LEU B 1 16 ? 5.256 24.122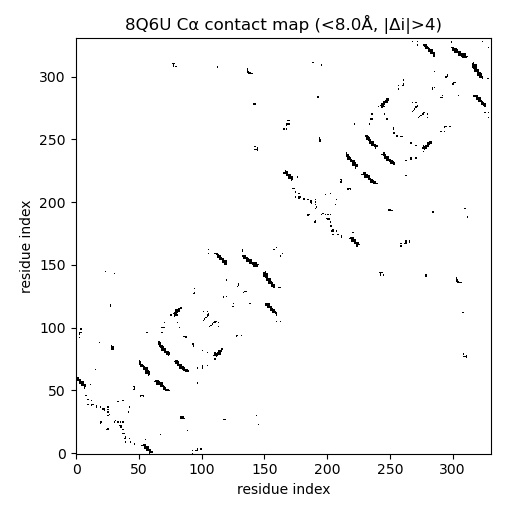 -32.873 1 19.73 15 LEU B C 1
ATOM 1498 O O . LEU B 1 16 ? 4.886 24.789 -31.918 1 21.12 15 LEU B O 1
ATOM 1503 N N . ILE B 1 17 ? 6.537 24.061 -33.244 1 20.32 16 ILE B N 1
ATOM 1504 C CA . ILE B 1 17 ? 7.591 24.785 -32.537 1 23.02 16 ILE B CA 1
ATOM 1505 C C . ILE B 1 17 ? 7.31 26.291 -32.475 1 25.09 16 ILE B C 1
ATOM 1506 O O . ILE B 1 17 ? 7.477 26.902 -31.422 1 25.15 16 ILE B O 1
ATOM 1511 N N . ASN B 1 18 ? 6.854 26.879 -33.588 1 26.4 17 ASN B N 1
ATOM 1512 C CA . ASN B 1 18 ? 6.56 28.311 -33.602 1 28.3 17 ASN B CA 1
ATOM 1513 C C . ASN B 1 18 ? 5.377 28.657 -32.696 1 27.71 17 ASN B C 1
ATOM 1514 O O . ASN B 1 18 ? 5.377 29.75 -32.128 1 27.9 17 ASN B O 1
ATOM 1519 N N . TRP B 1 19 ? 4.408 27.733 -32.527 1 26.05 18 TRP B N 1
ATOM 1520 C CA . TRP B 1 19 ? 3.257 27.937 -31.644 1 27.29 18 TRP B CA 1
ATOM 1521 C C . TRP B 1 19 ? 3.659 27.846 -30.169 1 26.83 18 TRP B C 1
ATOM 1522 O O . TRP B 1 19 ? 2.986 28.441 -29.345 1 28.27 18 TRP B O 1
ATOM 1533 N N . ILE B 1 20 ? 4.697 27.075 -29.823 1 25.19 19 ILE B N 1
ATOM 1534 C CA . ILE B 1 20 ? 5.109 26.921 -28.414 1 25.07 19 ILE B CA 1
ATOM 1535 C C . ILE B 1 20 ? 6.234 27.925 -28.16 1 26.61 19 ILE B C 1
ATOM 1536 O O . ILE B 1 20 ? 7.416 27.594 -28.274 1 28.05 19 ILE B O 1
ATOM 1541 N N . ASN B 1 21 ? 5.859 29.168 -27.858 1 26.62 20 ASN B N 1
ATOM 1542 C CA . ASN B 1 21 ? 6.784 30.301 -27.809 1 28.39 20 ASN B CA 1
ATOM 1543 C C . ASN B 1 21 ? 7.41 30.632 -26.49 1 28.65 20 ASN B C 1
ATOM 1544 O O . ASN B 1 21 ? 8.222 31.573 -26.433 1 29.43 20 ASN B O 1
ATOM 1549 N N . SER B 1 22 ? 7.046 29.906 -25.433 1 27.35 21 SER B N 1
ATOM 1550 C CA . SER B 1 22 ? 7.62 30.175 -24.128 1 27.33 21 SER B CA 1
ATOM 1551 C C . SER B 1 22 ? 7.681 28.886 -23.31 1 25.71 21 SER B C 1
ATOM 1552 O O . SER B 1 22 ? 6.986 27.905 -23.604 1 24.64 21 SER B O 1
ATOM 1555 N N . GLU B 1 23 ? 8.562 28.867 -22.31 1 23.97 22 GLU B N 1
ATOM 1556 C CA . GLU B 1 23 ? 8.673 27.698 -21.439 1 22.9 22 GLU B CA 1
ATOM 1557 C C . GLU B 1 23 ? 7.354 27.47 -20.693 1 22.31 22 GLU B C 1
ATOM 1558 O O . GLU B 1 23 ? 6.895 26.337 -20.638 1 22.42 22 GLU B O 1
ATOM 1564 N N . GLU B 1 24 ? 6.717 28.542 -20.165 1 22.59 23 GLU B N 1
ATOM 1565 C CA . GLU B 1 24 ? 5.432 28.397 -19.455 1 24.03 23 GLU B CA 1
ATOM 1566 C C . GLU B 1 24 ? 4.337 27.828 -20.353 1 23.87 23 GLU B C 1
ATOM 1567 O O . GLU B 1 24 ? 3.542 27.005 -19.896 1 24.03 23 GLU B O 1
ATOM 1573 N N . PHE B 1 25 ? 4.278 28.276 -21.624 1 23.76 24 PHE B N 1
ATOM 1574 C CA . PHE B 1 25 ? 3.278 27.73 -22.527 1 23.7 24 PHE B CA 1
ATOM 1575 C C . PHE B 1 25 ? 3.622 26.267 -22.847 1 21.49 24 PHE B C 1
ATOM 1576 O O . PHE B 1 25 ? 2.734 25.426 -22.868 1 21.15 24 PHE B O 1
ATOM 1584 N N . LEU B 1 26 ? 4.919 25.933 -23.017 1 19.38 25 LEU B N 1
ATOM 1585 C CA . LEU B 1 26 ? 5.363 24.542 -23.221 1 19.09 25 LEU B CA 1
ATOM 1586 C C . LEU B 1 26 ? 4.874 23.644 -22.09 1 18.58 25 LEU B C 1
ATOM 1587 O O . LEU B 1 26 ? 4.35 22.56 -22.342 1 17.09 25 LEU B O 1
ATOM 1592 N N . ILE B 1 27 ? 5.041 24.106 -20.843 1 16.97 26 ILE B N 1
ATOM 1593 C CA . ILE B 1 27 ? 4.588 23.36 -19.683 1 17.06 26 ILE B CA 1
ATOM 1594 C C . ILE B 1 27 ? 3.065 23.224 -19.647 1 16.57 26 ILE B C 1
ATOM 1595 O O . ILE B 1 27 ? 2.56 22.133 -19.404 1 16.55 26 ILE B O 1
ATOM 1600 N N . GLN B 1 28 ? 2.317 24.3 -19.897 1 17.13 27 GLN B N 1
ATOM 1601 C CA . GLN B 1 28 ? 0.843 24.237 -19.901 1 18.32 27 GLN B CA 1
ATOM 1602 C C . GLN B 1 28 ? 0.355 23.188 -20.909 1 18.48 27 GLN B C 1
ATOM 1603 O O . GLN B 1 28 ? -0.509 22.358 -20.599 1 19.35 27 GLN B O 1
ATOM 1609 N N . TRP B 1 29 ? 1.014 23.16 -22.062 1 17.23 28 TRP B N 1
ATOM 1610 C CA . TRP B 1 29 ? 0.68 22.246 -23.144 1 16.37 28 TRP B CA 1
ATOM 1611 C C . TRP B 1 29 ? 1.122 20.79 -22.884 1 15.54 28 TRP B C 1
ATOM 1612 O O . TRP B 1 29 ? 0.343 19.857 -23.134 1 16.03 28 TRP B O 1
ATOM 1623 N N . SER B 1 30 ? 2.384 20.573 -22.42 1 14.29 29 SER B N 1
ATOM 1624 C CA . SER B 1 30 ? 2.935 19.235 -22.351 1 14.69 29 SER B CA 1
ATOM 1625 C C . SER B 1 30 ? 3.547 18.781 -21.024 1 15.27 29 SER B C 1
ATOM 1626 O O . SER B 1 30 ? 4.112 17.687 -20.972 1 15.96 29 SER B O 1
ATOM 1629 N N . GLY B 1 31 ? 3.42 19.58 -19.975 1 14.74 30 GLY B N 1
ATOM 1630 C CA . GLY B 1 31 ? 3.916 19.169 -18.66 1 14.64 30 GLY B CA 1
ATOM 1631 C C . GLY B 1 31 ? 5.42 18.971 -18.618 1 15.04 30 GLY B C 1
ATOM 1632 O O . GLY B 1 31 ? 6.166 19.899 -18.933 1 16.24 30 GLY B O 1
ATOM 1633 N N . ASN B 1 32 ? 5.884 17.741 -18.286 1 15.29 31 ASN B N 1
ATOM 1634 C CA . ASN B 1 32 ? 7.327 17.399 -18.183 1 16.34 31 ASN B CA 1
ATOM 1635 C C . ASN B 1 32 ? 7.883 16.67 -19.432 1 18.29 31 ASN B C 1
ATOM 1636 O O . ASN B 1 32 ? 9.009 16.142 -19.387 1 18.27 31 ASN B O 1
ATOM 1641 N N . ALA B 1 33 ? 7.078 16.549 -20.501 1 18.72 32 ALA B N 1
ATOM 1642 C CA . ALA B 1 33 ? 7.496 15.77 -21.678 1 18.97 32 ALA B CA 1
ATOM 1643 C C . ALA B 1 33 ? 8.698 16.35 -22.406 1 20.75 32 ALA B C 1
ATOM 1644 O O . ALA B 1 33 ? 9.479 15.599 -22.973 1 22.51 32 ALA B O 1
ATOM 1646 N N . PHE B 1 34 ? 8.865 17.657 -22.398 1 20.56 33 PHE B N 1
ATOM 1647 C CA . PHE B 1 34 ? 9.911 18.302 -23.184 1 21.79 33 PHE B CA 1
ATOM 1648 C C . PHE B 1 34 ? 10.743 19.343 -22.43 1 23.75 33 PHE B C 1
ATOM 1649 O O . PHE B 1 34 ? 10.377 19.755 -21.334 1 25 33 PHE B O 1
ATOM 1657 N N . THR B 1 35 ? 11.833 19.793 -23.048 1 25.19 34 THR B N 1
ATOM 1658 C CA . THR B 1 35 ? 12.625 20.913 -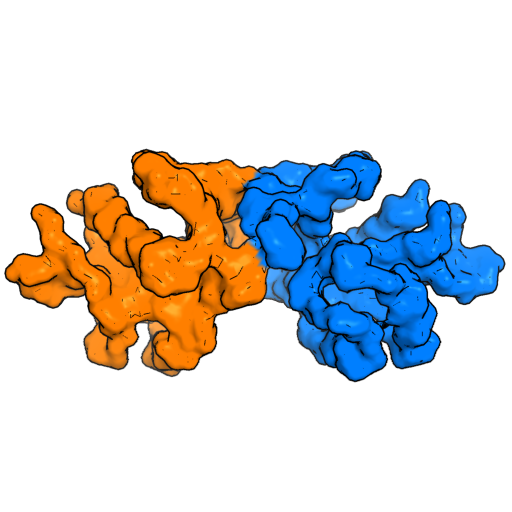22.543 1 26.56 34 THR B CA 1
ATOM 1659 C C . THR B 1 35 ? 12.429 22.081 -23.509 1 28.13 34 THR B C 1
ATOM 1660 O O . THR B 1 35 ? 12.18 21.879 -24.719 1 28.02 34 THR B O 1
ATOM 1664 N N . PHE B 1 36 ? 12.517 23.314 -22.979 1 28.85 35 PHE B N 1
ATOM 1665 C CA . PHE B 1 36 ? 12.383 24.515 -23.784 1 30.59 35 PHE B CA 1
ATOM 1666 C C . PHE B 1 36 ? 13.777 24.96 -24.232 1 31.6 35 PHE B C 1
ATOM 1667 O O . PHE B 1 36 ? 14.688 24.979 -23.405 1 31.98 35 PHE B O 1
ATOM 1675 N N . PRO B 1 37 ? 13.98 25.315 -25.51 1 31.67 36 PRO B N 1
ATOM 1676 C CA . PRO B 1 37 ? 12.988 25.356 -26.598 1 30.77 36 PRO B CA 1
ATOM 1677 C C . PRO B 1 37 ? 12.595 23.997 -27.157 1 29.4 36 PRO B C 1
ATOM 1678 O O . PRO B 1 37 ? 13.382 23.049 -27.126 1 30.31 36 PRO B O 1
ATOM 1682 N N . LEU B 1 38 ? 11.378 23.903 -27.689 1 27.19 37 LEU B N 1
ATOM 1683 C CA . LEU B 1 38 ? 10.93 22.686 -28.378 1 25.88 37 LEU B CA 1
ATOM 1684 C C . LEU B 1 38 ? 11.766 22.604 -29.691 1 25.14 37 LEU B C 1
ATOM 1685 O O . LEU B 1 38 ? 12.08 23.63 -30.292 1 24.15 37 LEU B O 1
ATOM 1690 N N . ASP B 1 39 ? 12.213 21.391 -30.076 1 25.26 38 ASP B N 1
ATOM 1691 C CA . ASP B 1 39 ? 13.035 21.252 -31.301 1 24.91 38 ASP B CA 1
ATOM 1692 C C . ASP B 1 39 ? 12.702 19.984 -32.096 1 24.23 38 ASP B C 1
ATOM 1693 O O . ASP B 1 39 ? 11.862 19.199 -31.648 1 22.48 38 ASP B O 1
ATOM 1698 N N . GLU B 1 40 ? 13.31 19.823 -33.31 1 24.87 39 GLU B N 1
ATOM 1699 C CA . GLU B 1 40 ? 13.091 18.665 -34.184 1 26.37 39 GLU B CA 1
ATOM 1700 C C . GLU B 1 40 ? 13.45 17.336 -33.527 1 26.58 39 GLU B C 1
ATOM 1701 O O . GLU B 1 40 ? 12.712 16.367 -33.677 1 26.77 39 GLU B O 1
ATOM 1707 N N . GLN B 1 41 ? 14.595 17.272 -32.832 1 26.16 40 GLN B N 1
ATOM 1708 C CA . GLN B 1 41 ? 15.067 16.054 -32.18 1 26.36 40 GLN B CA 1
ATOM 1709 C C . GLN B 1 41 ? 14.041 15.568 -31.149 1 24.42 40 GLN B C 1
ATOM 1710 O O . GLN B 1 41 ? 13.77 14.378 -31.08 1 24.19 40 GLN B O 1
ATOM 1716 N N . GLN B 1 42 ? 13.536 16.471 -30.311 1 22.11 41 GLN B N 1
ATOM 1717 C CA . GLN B 1 42 ? 12.543 16.101 -29.31 1 21.11 41 GLN B CA 1
ATOM 1718 C C . GLN B 1 42 ? 11.248 15.635 -29.981 1 20.19 41 GLN B C 1
ATOM 1719 O O . GLN B 1 42 ? 10.649 14.674 -29.507 1 19.48 41 GLN B O 1
ATOM 1725 N N . LEU B 1 43 ? 10.803 16.321 -31.065 1 19.8 42 LEU B N 1
ATOM 1726 C CA . LEU B 1 43 ? 9.56 15.907 -31.713 1 19.7 42 LEU B CA 1
ATOM 1727 C C . LEU B 1 43 ? 9.682 14.553 -32.395 1 21.22 42 LEU B C 1
ATOM 1728 O O . LEU B 1 43 ? 8.765 13.735 -32.336 1 20.88 42 LEU B O 1
ATOM 1733 N N . GLU B 1 44 ? 10.849 14.277 -32.959 1 21.63 43 GLU B N 1
ATOM 1734 C CA . GLU B 1 44 ? 11.123 13 -33.597 1 23.2 43 GLU B CA 1
ATOM 1735 C C . GLU B 1 44 ? 11.046 11.873 -32.55 1 23.81 43 GLU B C 1
ATOM 1736 O O . GLU B 1 44 ? 10.38 10.865 -32.774 1 24.73 43 GLU B O 1
ATOM 1742 N N . LYS B 1 45 ? 11.669 12.074 -31.389 1 24.07 44 LYS B N 1
ATOM 1743 C CA . LYS B 1 45 ? 11.626 11.108 -30.287 1 24.71 44 LYS B CA 1
ATOM 1744 C C . LYS B 1 45 ? 10.168 10.894 -29.84 1 24.52 44 LYS B C 1
ATOM 1745 O O . LYS B 1 45 ? 9.743 9.758 -29.609 1 25.7 44 LYS B O 1
ATOM 1751 N N . TYR B 1 46 ? 9.395 11.984 -29.773 1 22.89 45 TYR B N 1
ATOM 1752 C CA . TYR B 1 46 ? 7.983 11.937 -29.416 1 21.38 45 TYR B CA 1
ATOM 1753 C C . TYR B 1 46 ? 7.165 11.06 -30.39 1 21.46 45 TYR B C 1
ATOM 1754 O O . TYR B 1 46 ? 6.492 10.133 -29.934 1 22.12 45 TYR B O 1
ATOM 1763 N N . ILE B 1 47 ? 7.25 11.306 -31.696 1 20.86 46 ILE B N 1
ATOM 1764 C CA . ILE B 1 47 ? 6.434 10.51 -32.632 1 21.92 46 ILE B CA 1
ATOM 1765 C C . ILE B 1 47 ? 6.91 9.054 -32.77 1 24.03 46 ILE B C 1
ATOM 1766 O O . ILE B 1 47 ? 6.164 8.224 -33.307 1 25.67 46 ILE B O 1
ATOM 1771 N N . GLU B 1 48 ? 8.164 8.778 -32.415 1 24.13 47 GLU B N 1
ATOM 1772 C CA . GLU B 1 48 ? 8.705 7.425 -32.48 1 25.91 47 GLU B CA 1
ATOM 1773 C C . GLU B 1 48 ? 8.501 6.685 -31.143 1 27.67 47 GLU B C 1
ATOM 1774 O O . GLU B 1 48 ? 8.889 5.52 -31.033 1 29.81 47 GLU B O 1
ATOM 1780 N N . SER B 1 49 ? 7.893 7.346 -30.139 1 26.3 48 SER B N 1
ATOM 1781 C CA . SER B 1 49 ? 7.754 6.772 -28.824 1 26.41 48 SER B CA 1
ATOM 1782 C C . SER B 1 49 ? 6.884 5.596 -28.826 1 26.37 48 SER B C 1
ATOM 1783 O O . SER B 1 49 ? 5.92 5.501 -29.57 1 25.69 48 SER B O 1
ATOM 1786 N N . ALA B 1 50 ? 7.241 4.666 -27.942 1 26.79 49 ALA B N 1
ATOM 1787 C CA . ALA B 1 50 ? 6.418 3.507 -27.697 1 26.8 49 ALA B CA 1
ATOM 1788 C C . ALA B 1 50 ? 5.149 3.982 -26.968 1 24.85 49 ALA B C 1
ATOM 1789 O O . ALA B 1 50 ? 5.214 4.914 -26.158 1 26.16 49 ALA B O 1
ATOM 1791 N N . ASN B 1 51 ? 4.006 3.357 -27.272 1 23.24 50 ASN B N 1
ATOM 1792 C CA . ASN B 1 51 ? 2.775 3.633 -26.532 1 22.35 50 ASN B CA 1
ATOM 1793 C C . ASN B 1 51 ? 2.282 5.092 -26.591 1 20.26 50 ASN B C 1
ATOM 1794 O O . ASN B 1 51 ? 1.616 5.563 -25.667 1 19.04 50 ASN B O 1
ATOM 1799 N N . THR B 1 52 ? 2.632 5.8 -27.656 1 19.7 51 THR B N 1
ATOM 1800 C CA . THR B 1 52 ? 2.259 7.205 -27.854 1 19.55 51 THR B CA 1
ATOM 1801 C C . THR B 1 52 ? 1.739 7.398 -29.284 1 18.09 51 THR B C 1
ATOM 1802 O O . THR B 1 52 ? 2.353 6.9 -30.232 1 19.09 51 THR B O 1
ATOM 1806 N N . LEU B 1 53 ? 0.606 8.098 -29.426 1 15.49 52 LEU B N 1
ATOM 1807 C CA . LEU B 1 53 ? 0.035 8.495 -30.726 1 15.66 52 LEU B CA 1
ATOM 1808 C C . LEU B 1 53 ? 0.027 10.035 -30.754 1 14.99 52 LEU B C 1
ATOM 1809 O O . LEU B 1 53 ? -0.473 10.661 -29.809 1 13.49 52 LEU B O 1
ATOM 1814 N N . ALA B 1 54 ? 0.626 10.625 -31.788 1 14.17 53 ALA B N 1
ATOM 1815 C CA . ALA B 1 54 ? 0.714 12.083 -31.941 1 14.83 53 ALA B CA 1
ATOM 1816 C C . ALA B 1 54 ? -0.159 12.511 -33.094 1 13.32 53 ALA B C 1
ATOM 1817 O O . ALA B 1 54 ? 0.029 12.013 -34.19 1 13.17 53 ALA B O 1
ATOM 1819 N N . PHE B 1 55 ? -1.035 13.498 -32.876 1 13.5 54 PHE B N 1
ATOM 1820 C CA . PHE B 1 55 ? -1.911 13.958 -33.943 1 12.95 54 PHE B CA 1
ATOM 1821 C C . PHE B 1 55 ? -1.917 15.44 -34.13 1 13.33 54 PHE B C 1
ATOM 1822 O O . PHE B 1 55 ? -1.844 16.194 -33.148 1 14.63 54 PHE B O 1
ATOM 1830 N N . LYS B 1 56 ? -1.983 15.867 -35.394 1 12.99 55 LYS B N 1
ATOM 1831 C CA . LYS B 1 56 ? -2.295 17.241 -35.715 1 13.79 55 LYS B CA 1
ATOM 1832 C C . LYS B 1 56 ? -3.826 17.248 -35.947 1 14.53 55 LYS B C 1
ATOM 1833 O O . LYS B 1 56 ? -4.414 16.255 -36.356 1 15.55 55 LYS B O 1
ATOM 1839 N N . VAL B 1 57 ? -4.456 18.373 -35.707 1 15.71 56 VAL B N 1
ATOM 1840 C CA . VAL B 1 57 ? -5.906 18.529 -35.868 1 15.57 56 VAL B CA 1
ATOM 1841 C C . VAL B 1 57 ? -6.093 19.374 -37.092 1 17.13 56 VAL B C 1
ATOM 1842 O O . VAL B 1 57 ? -5.496 20.454 -37.195 1 17.46 56 VAL B O 1
ATOM 1846 N N . VAL B 1 58 ? -6.847 18.862 -38.038 1 16.74 57 VAL B N 1
ATOM 1847 C CA . VAL B 1 58 ? -7.004 19.555 -39.322 1 18.1 57 VAL B CA 1
ATOM 1848 C C . VAL B 1 58 ? -8.443 19.965 -39.575 1 18.37 57 VAL B C 1
ATOM 1849 O O . VAL B 1 58 ? -9.35 19.159 -39.382 1 18.38 57 VAL B O 1
ATOM 1853 N N . ASP B 1 59 ? -8.658 21.19 -40.103 1 16.63 58 ASP B N 1
ATOM 1854 C CA . ASP B 1 59 ? -9.982 21.611 -40.55 1 17.48 5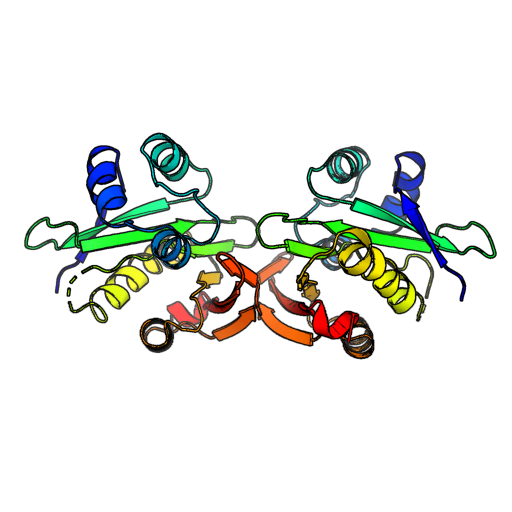8 ASP B CA 1
ATOM 1855 C C . ASP B 1 59 ? -10.131 20.971 -41.954 1 19.1 58 ASP B C 1
ATOM 1856 O O . ASP B 1 59 ? -9.382 21.331 -42.869 1 19.46 58 ASP B O 1
ATOM 1861 N N . GLU B 1 60 ? -11.072 20.007 -42.12 1 18.75 59 GLU B N 1
ATOM 1862 C CA . GLU B 1 60 ? -11.241 19.34 -43.414 1 20.8 59 GLU B CA 1
ATOM 1863 C C . GLU B 1 60 ? -11.628 20.249 -44.558 1 22.04 59 GLU B C 1
ATOM 1864 O O . GLU B 1 60 ? -11.476 19.849 -45.722 1 22.56 59 GLU B O 1
ATOM 1870 N N . GLU B 1 61 ? -12.272 21.377 -44.245 1 22.1 60 GLU B N 1
ATOM 1871 C CA . GLU B 1 61 ? -12.761 22.277 -45.303 1 24.74 60 GLU B CA 1
ATOM 1872 C C . GLU B 1 61 ? -11.606 23.011 -45.95 1 26.12 60 GLU B C 1
ATOM 1873 O O . GLU B 1 61 ? -11.663 23.317 -47.144 1 26.61 60 GLU B O 1
ATOM 1879 N N . THR B 1 62 ? -10.589 23.395 -45.145 1 24.43 61 THR B N 1
ATOM 1880 C CA . THR B 1 62 ? -9.495 24.207 -45.667 1 24.15 61 THR B CA 1
ATOM 1881 C C . THR B 1 62 ? -8.161 23.543 -45.71 1 25.07 61 THR B C 1
ATOM 1882 O O . THR B 1 62 ? -7.251 24.137 -46.25 1 26.01 61 THR B O 1
ATOM 1886 N N . SER B 1 63 ? -7.977 22.405 -45.003 1 24.37 62 SER B N 1
ATOM 1887 C CA . SER B 1 63 ? -6.675 21.753 -44.846 1 24.97 62 SER B CA 1
ATOM 1888 C C . SER B 1 63 ? -5.748 22.5 -43.858 1 23.83 62 SER B C 1
ATOM 1889 O O . SER B 1 63 ? -4.578 22.144 -43.735 1 25.59 62 SER B O 1
ATOM 1892 N N . ASP B 1 64 ? -6.247 23.516 -43.148 1 20.29 63 ASP B N 1
ATOM 1893 C CA . ASP B 1 64 ? -5.451 24.216 -42.149 1 18.74 63 ASP B CA 1
ATOM 1894 C C . ASP B 1 64 ? -5.25 23.341 -40.923 1 19.27 63 ASP B C 1
ATOM 1895 O O . ASP B 1 64 ? -6.157 22.604 -40.527 1 19.66 63 ASP B O 1
ATOM 1900 N N . VAL B 1 65 ? -4.058 23.45 -40.316 1 19.09 64 VAL B N 1
ATOM 1901 C CA . VAL B 1 65 ? -3.765 22.754 -39.076 1 19.2 64 VAL B CA 1
ATOM 1902 C C . VAL B 1 65 ? -4.161 23.728 -37.963 1 18.92 64 VAL B C 1
ATOM 1903 O O . VAL B 1 65 ? -3.656 24.838 -37.89 1 19.64 64 VAL B O 1
ATOM 1907 N N . ILE B 1 66 ? -5.175 23.344 -37.143 1 18.08 65 ILE B N 1
ATOM 1908 C CA . ILE B 1 66 ? -5.78 24.166 -36.091 1 18.99 65 ILE B CA 1
ATOM 1909 C C . ILE B 1 66 ? -5.513 23.68 -34.66 1 18.65 65 ILE B C 1
ATOM 1910 O O . ILE B 1 66 ? -6.145 24.179 -33.702 1 20.16 65 ILE B O 1
ATOM 1915 N N . GLY B 1 67 ? -4.665 22.672 -34.513 1 16.89 66 GLY B N 1
ATOM 1916 C CA . GLY B 1 67 ? -4.334 22.188 -33.183 1 16.78 66 GLY B CA 1
ATOM 1917 C C . GLY B 1 67 ? -3.485 20.942 -33.157 1 15.58 66 GLY B C 1
ATOM 1918 O O . GLY B 1 67 ? -3.018 20.464 -34.178 1 15.52 66 GLY B O 1
ATOM 1919 N N . HIS B 1 68 ? -3.303 20.409 -31.959 1 14.79 67 HIS B N 1
ATOM 1920 C CA . HIS B 1 68 ? -2.493 19.221 -31.722 1 14.14 67 HIS B CA 1
ATOM 1921 C C . HIS B 1 68 ? -3.127 18.449 -30.58 1 14.84 67 HIS B C 1
ATOM 1922 O O . HIS B 1 68 ? -3.771 19.041 -29.707 1 14.19 67 HIS B O 1
ATOM 1929 N N . ILE B 1 69 ? -2.95 17.14 -30.583 1 13.49 68 ILE B N 1
ATOM 1930 C CA . ILE B 1 69 ? -3.46 16.312 -29.477 1 13.21 68 ILE B CA 1
ATOM 1931 C C . ILE B 1 69 ? -2.751 14.982 -29.506 1 13.12 68 ILE B C 1
ATOM 1932 O O . ILE B 1 69 ? -2.347 14.494 -30.574 1 13.85 68 ILE B O 1
ATOM 1937 N N . SER B 1 70 ? -2.613 14.364 -28.32 1 11.62 69 SER B N 1
ATOM 1938 C CA . SER B 1 70 ? -1.936 13.089 -28.238 1 13.03 69 SER B CA 1
ATOM 1939 C C . SER B 1 70 ? -2.658 12.143 -27.324 1 12.49 69 SER B C 1
ATOM 1940 O O . SER B 1 70 ? -3.272 12.578 -26.337 1 11.63 69 SER B O 1
ATOM 1943 N N . LEU B 1 71 ? -2.541 10.837 -27.625 1 11.77 70 LEU B N 1
ATOM 1944 C CA . LEU B 1 71 ? -2.99 9.769 -26.728 1 12.8 70 LEU B CA 1
ATOM 1945 C C . LEU B 1 71 ? -1.693 9.052 -26.364 1 15.16 70 LEU B C 1
ATOM 1946 O O . LEU B 1 71 ? -1.053 8.464 -27.23 1 15.66 70 LEU B O 1
ATOM 1951 N N . GLY B 1 72 ? -1.275 9.167 -25.121 1 14.8 71 GLY B N 1
ATOM 1952 C CA . GLY B 1 72 ? -0.017 8.595 -24.653 1 16.03 71 GLY B CA 1
ATOM 1953 C C . GLY B 1 72 ? -0.19 7.705 -23.428 1 15.21 71 GLY B C 1
ATOM 1954 O O . GLY B 1 72 ? -1.315 7.401 -23.018 1 15.44 71 GLY B O 1
ATOM 1955 N N . GLN B 1 73 ? 0.925 7.2 -22.887 1 13.96 72 GLN B N 1
ATOM 1956 C CA . GLN B 1 73 ? 0.929 6.258 -21.752 1 14.86 72 GLN B CA 1
ATOM 1957 C C . GLN B 1 73 ? -0.043 5.101 -21.983 1 14.74 72 GLN B C 1
ATOM 1958 O O . GLN B 1 73 ? -0.755 4.667 -21.07 1 15.37 72 GLN B O 1
ATOM 1964 N N . ILE B 1 74 ? -0.099 4.624 -23.259 1 13.98 73 ILE B N 1
ATOM 1965 C CA . ILE B 1 74 ? -0.997 3.517 -23.607 1 15.14 73 ILE B CA 1
ATOM 1966 C C . ILE B 1 74 ? -0.48 2.279 -22.882 1 18 73 ILE B C 1
ATOM 1967 O O . ILE B 1 74 ? 0.663 1.851 -23.075 1 19.8 73 ILE B O 1
ATOM 1972 N N . ASP B 1 75 ? -1.301 1.804 -21.95 1 16.27 74 ASP B N 1
ATOM 1973 C CA . ASP B 1 75 ? -0.929 0.738 -21.033 1 15.28 74 ASP B CA 1
ATOM 1974 C C . ASP B 1 75 ? -1.838 -0.444 -21.289 1 16.59 74 ASP B C 1
ATOM 1975 O O . ASP B 1 75 ? -3.02 -0.418 -20.934 1 16.19 74 ASP B O 1
ATOM 1980 N N . ASN B 1 76 ? -1.314 -1.465 -21.953 1 17.33 75 ASN B N 1
ATOM 1981 C CA . ASN B 1 76 ? -2.108 -2.627 -22.309 1 19.66 75 ASN B CA 1
ATOM 1982 C C . ASN B 1 76 ? -2.405 -3.577 -21.12 1 20.51 75 ASN B C 1
ATOM 1983 O O . ASN B 1 76 ? -3.213 -4.501 -21.272 1 21.79 75 ASN B O 1
ATOM 1988 N N . ILE B 1 77 ? -1.685 -3.433 -20.011 1 19.93 76 ILE B N 1
ATOM 1989 C CA . ILE B 1 77 ? -1.939 -4.273 -18.836 1 20.6 76 ILE B CA 1
ATOM 1990 C C . ILE B 1 77 ? -3.125 -3.686 -18.064 1 19 76 ILE B C 1
ATOM 1991 O O . ILE B 1 77 ? -4.097 -4.382 -17.837 1 18.69 76 ILE B O 1
ATOM 1996 N N . ASN B 1 78 ? -3.068 -2.392 -17.696 1 16.71 77 ASN B N 1
ATOM 1997 C CA . ASN B 1 78 ? -4.178 -1.769 -16.967 1 15.86 77 ASN B CA 1
ATOM 1998 C C . ASN B 1 78 ? -5.324 -1.277 -17.879 1 15.38 77 ASN B C 1
ATOM 1999 O O . ASN B 1 78 ? -6.339 -0.801 -17.37 1 15.65 77 ASN B O 1
ATOM 2004 N N . LYS B 1 79 ? -5.142 -1.397 -19.199 1 13.64 78 LYS B N 1
ATOM 2005 C CA . LYS B 1 79 ? -6.101 -0.931 -20.198 1 14.38 78 LYS B CA 1
ATOM 2006 C C . LYS B 1 79 ? -6.413 0.531 -20.024 1 13.7 78 LYS B C 1
ATOM 2007 O O . LYS B 1 79 ? -7.58 0.93 -19.878 1 13.27 78 LYS B O 1
ATOM 2013 N N . SER B 1 80 ? -5.352 1.356 -19.976 1 13.24 79 SER B N 1
ATOM 2014 C CA . SER B 1 80 ? -5.564 2.795 -19.807 1 13.17 79 SER B CA 1
ATOM 2015 C C . SER B 1 80 ? -4.687 3.615 -20.71 1 12.81 79 SER B C 1
ATOM 2016 O O . SER B 1 80 ? -3.737 3.104 -21.282 1 13.59 79 SER B O 1
ATOM 2019 N N . ALA B 1 81 ? -5.017 4.877 -20.873 1 12.6 80 ALA B N 1
ATOM 2020 C CA . ALA B 1 81 ? -4.187 5.792 -21.65 1 12.49 80 ALA B CA 1
ATOM 2021 C C . ALA B 1 81 ? -4.459 7.212 -21.19 1 12.13 80 ALA B C 1
ATOM 2022 O O . ALA B 1 81 ? -5.425 7.447 -20.45 1 12.35 80 ALA B O 1
ATOM 2024 N N . ARG B 1 82 ? -3.572 8.14 -21.548 1 11.49 81 ARG B N 1
ATOM 2025 C CA . ARG B 1 82 ? -3.704 9.519 -21.139 1 11.85 81 ARG B CA 1
ATOM 2026 C C . ARG B 1 82 ? -3.776 10.447 -22.348 1 12.81 81 ARG B C 1
ATOM 2027 O O . ARG B 1 82 ? -2.881 10.419 -23.193 1 13.32 81 ARG B O 1
ATOM 2035 N N . ILE B 1 83 ? -4.788 11.304 -22.394 1 12.53 82 ILE B N 1
ATOM 2036 C CA . ILE B 1 83 ? -4.847 12.334 -23.423 1 12.85 82 ILE B CA 1
ATOM 2037 C C . ILE B 1 83 ? -3.981 13.48 -22.91 1 13.22 82 ILE B C 1
ATOM 2038 O O . ILE B 1 83 ? -4.076 13.844 -21.741 1 12.71 82 ILE B O 1
ATOM 2043 N N . GLY B 1 84 ? -3.164 14.044 -23.777 1 11.69 83 GLY B N 1
ATOM 2044 C CA . GLY B 1 84 ? -2.323 15.164 -23.405 1 11.92 83 GLY B CA 1
ATOM 2045 C C . GLY B 1 84 ? -1.859 15.93 -24.614 1 13.31 83 GLY B C 1
ATOM 2046 O O . GLY B 1 84 ? -2.338 15.693 -25.744 1 13.61 83 GLY B O 1
ATOM 2047 N N . LYS B 1 85 ? -0.966 16.917 -24.392 1 13.12 84 LYS B N 1
ATOM 2048 C CA . LYS B 1 85 ? -0.445 17.755 -25.477 1 12.72 84 LYS B CA 1
ATOM 2049 C C . LYS B 1 85 ? -1.581 18.394 -26.285 1 13.35 84 LYS B C 1
ATOM 2050 O O . LYS B 1 85 ? -1.56 18.409 -27.521 1 14.33 84 LYS B O 1
ATOM 2056 N N . VAL B 1 86 ? -2.639 18.822 -25.549 1 14.2 85 VAL B N 1
ATOM 2057 C CA . VAL B 1 86 ? -3.842 19.447 -26.148 1 14.71 85 VAL B CA 1
ATOM 2058 C C . VAL B 1 86 ? -3.555 20.902 -26.491 1 16.49 85 VAL B C 1
ATOM 2059 O O . VAL B 1 86 ? -3.242 21.71 -25.622 1 15.74 85 VAL B O 1
ATOM 2063 N N . LEU B 1 87 ? -3.614 21.215 -27.788 1 16.36 86 LEU B N 1
ATOM 2064 C CA . LEU B 1 87 ? -3.46 22.562 -28.302 1 18.26 86 LEU B CA 1
ATOM 2065 C C . LEU B 1 87 ? -4.628 22.893 -29.226 1 18.3 86 LEU B C 1
ATOM 2066 O O . LEU B 1 87 ? -4.867 22.161 -30.172 1 16.93 86 LEU B O 1
ATOM 2071 N N . VAL B 1 88 ? -5.375 23.968 -28.924 1 19.66 87 VAL B N 1
ATOM 2072 C CA . VAL B 1 88 ? -6.514 24.39 -29.73 1 23.91 87 VAL B CA 1
ATOM 2073 C C . VAL B 1 88 ? -6.242 25.823 -30.168 1 28.3 87 VAL B C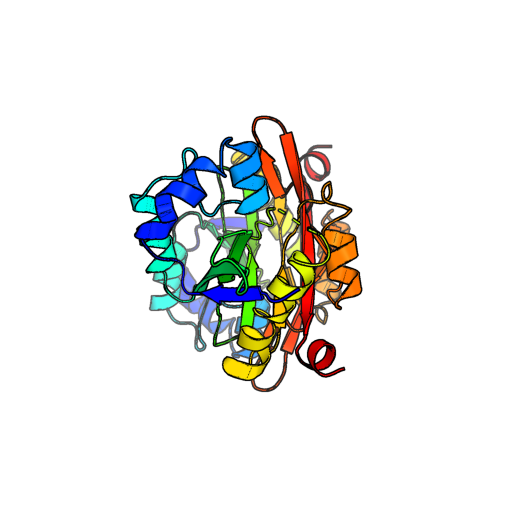 1
ATOM 2074 O O . VAL B 1 88 ? -6.025 26.685 -29.312 1 28.74 87 VAL B O 1
ATOM 2078 N N . GLY B 1 89 ? -6.223 26.056 -31.48 1 31.17 88 GLY B N 1
ATOM 2079 C CA . GLY B 1 89 ? -6.044 27.386 -32.037 1 34.51 88 GLY B CA 1
ATOM 2080 C C . GLY B 1 89 ? -7.355 28.151 -32.029 1 37.08 88 GLY B C 1
ATOM 2081 O O . GLY B 1 89 ? -8.434 27.547 -32.118 1 38.21 88 GLY B O 1
ATOM 2082 N N . ARG B 1 94 ? -14.426 29.639 -31.554 1 34.09 93 ARG B N 1
ATOM 2083 C CA . ARG B 1 94 ? -14.385 28.293 -32.138 1 34.57 93 ARG B CA 1
ATOM 2084 C C . ARG B 1 94 ? -13.656 27.265 -31.24 1 33.57 93 ARG B C 1
ATOM 2085 O O . ARG B 1 94 ? -13.947 26.075 -31.319 1 32.96 93 ARG B O 1
ATOM 2093 N N . GLY B 1 95 ? -12.734 27.748 -30.415 1 32.37 94 GLY B N 1
ATOM 2094 C CA . GLY B 1 95 ? -11.907 26.943 -29.533 1 31.64 94 GLY B CA 1
ATOM 2095 C C . GLY B 1 95 ? -12.603 25.897 -28.686 1 30.14 94 GLY B C 1
ATOM 2096 O O . GLY B 1 95 ? -12.162 24.747 -28.643 1 29.01 94 GLY B O 1
ATOM 2097 N N . ARG B 1 96 ? -13.69 26.277 -28.001 0.8 29.51 95 ARG B N 1
ATOM 2098 C CA . ARG B 1 96 ? -14.417 25.327 -27.154 0.8 29.19 95 ARG B CA 1
ATOM 2099 C C . ARG B 1 96 ? -14.983 24.176 -27.999 0.8 27.4 95 ARG B C 1
ATOM 2100 O O . ARG B 1 96 ? -14.78 23.011 -27.668 0.8 27.33 95 ARG B O 1
ATOM 2108 N N A SER B 1 97 ? -15.626 24.508 -29.11 0.5 26.71 96 SER B N 1
ATOM 2109 N N B SER B 1 97 ? -15.635 24.513 -29.114 0.5 26.64 96 SER B N 1
ATOM 2110 C CA A SER B 1 97 ? -16.2 23.5 -29.998 0.5 26.22 96 SER B CA 1
ATOM 2111 C CA B SER B 1 97 ? -16.202 23.51 -30.017 0.5 26.06 96 SER B CA 1
ATOM 2112 C C A SER B 1 97 ? -15.134 22.631 -30.701 0.5 24.68 96 SER B C 1
ATOM 2113 C C B SER B 1 97 ? -15.118 22.628 -30.657 0.5 24.63 96 SER B C 1
ATOM 2114 O O A SER B 1 97 ? -15.313 21.416 -30.802 0.5 24.77 96 SER B O 1
ATOM 2115 O O B SER B 1 97 ? -15.27 21.404 -30.687 0.5 24.76 96 SER B O 1
ATOM 2120 N N . ILE B 1 98 ? -14.015 23.231 -31.135 1 22.83 97 ILE B N 1
ATOM 2121 C CA . ILE B 1 98 ? -12.923 22.461 -31.744 1 21.25 97 ILE B CA 1
ATOM 2122 C C . ILE B 1 98 ? -12.342 21.486 -30.691 1 20.46 97 ILE B C 1
ATOM 2123 O O . ILE B 1 98 ? -12.123 20.321 -31.015 1 19.66 97 ILE B O 1
ATOM 2128 N N . GLY B 1 99 ? -12.155 21.969 -29.449 1 19.88 98 GLY B N 1
ATOM 2129 C CA . GLY B 1 99 ? -11.594 21.165 -28.363 1 20.41 98 GLY B CA 1
ATOM 2130 C C . GLY B 1 99 ? -12.433 19.948 -28.077 1 21.28 98 GLY B C 1
ATOM 2131 O O . GLY B 1 99 ? -11.901 18.841 -27.892 1 22.4 98 GLY B O 1
ATOM 2132 N N . LYS B 1 100 ? -13.755 20.129 -28.102 1 20.59 99 LYS B N 1
ATOM 2133 C CA . LYS B 1 100 ? -14.689 19.043 -27.874 1 21.59 99 LYS B CA 1
ATOM 2134 C C . LYS B 1 100 ? -14.611 17.981 -28.976 1 21.68 99 LYS B C 1
ATOM 2135 O O . LYS B 1 100 ? -14.573 16.79 -28.664 1 23.42 99 LYS B O 1
ATOM 2141 N N . HIS B 1 101 ? -14.529 18.415 -30.257 1 19.53 100 HIS B N 1
ATOM 2142 C CA . HIS B 1 101 ? -14.407 17.516 -31.397 1 19.94 100 HIS B CA 1
ATOM 2143 C C . HIS B 1 101 ? -13.074 16.752 -31.311 1 18.5 100 HIS B C 1
ATOM 2144 O O . HIS B 1 101 ? -13.044 15.567 -31.613 1 18.1 100 HIS B O 1
ATOM 2151 N N . MET B 1 102 ? -11.977 17.437 -30.91 1 16.52 101 MET B N 1
ATOM 2152 C CA . MET B 1 102 ? -10.665 16.802 -30.808 1 15.53 101 MET B CA 1
ATOM 2153 C C . MET B 1 102 ? -10.713 15.72 -29.734 1 14.08 101 MET B C 1
ATOM 2154 O O . MET B 1 102 ? -10.254 14.586 -29.968 1 12.91 101 MET B O 1
ATOM 2159 N N . MET B 1 103 ? -11.347 16.032 -28.58 1 13.96 102 MET B N 1
ATOM 2160 C CA . MET B 1 103 ? -11.438 15.058 -27.507 1 14.88 102 MET B CA 1
ATOM 2161 C C . MET B 1 103 ? -12.266 13.854 -27.931 1 15.85 102 MET B C 1
ATOM 2162 O O . MET B 1 103 ? -11.855 12.722 -27.675 1 16.07 102 MET B O 1
ATOM 2167 N N . LYS B 1 104 ? -13.394 14.086 -28.607 1 16.16 103 LYS B N 1
ATOM 2168 C CA . LYS B 1 104 ? -14.22 12.966 -29.053 1 17.53 103 LYS B CA 1
ATOM 2169 C C . LYS B 1 104 ? -13.483 12.065 -30.026 1 16.94 103 LYS B C 1
ATOM 2170 O O . LYS B 1 104 ? -13.632 10.832 -29.966 1 16.8 103 LYS B O 1
ATOM 2176 N N . ALA B 1 105 ? -12.658 12.662 -30.905 1 16.66 104 ALA B N 1
ATOM 2177 C CA . ALA B 1 105 ? -11.913 11.862 -31.878 1 16.52 104 ALA B CA 1
ATOM 2178 C C . ALA B 1 105 ? -10.9 10.956 -31.203 1 15.84 104 ALA B C 1
ATOM 2179 O O . ALA B 1 105 ? -10.764 9.797 -31.579 1 15.49 104 ALA B O 1
ATOM 2181 N N . VAL B 1 106 ? -10.183 11.474 -30.191 1 15.36 105 VAL B N 1
ATOM 2182 C CA A VAL B 1 106 ? -9.198 10.679 -29.48 0.5 15.6 105 VAL B CA 1
ATOM 2183 C CA B VAL B 1 106 ? -9.189 10.66 -29.491 0.5 16.26 105 VAL B CA 1
ATOM 2184 C C . VAL B 1 106 ? -9.858 9.649 -28.564 1 15.74 105 VAL B C 1
ATOM 2185 O O . VAL B 1 106 ? -9.349 8.537 -28.41 1 15.91 105 VAL B O 1
ATOM 2192 N N . LEU B 1 107 ? -11.012 9.997 -27.963 1 14.88 106 LEU B N 1
ATOM 2193 C CA . LEU B 1 107 ? -11.745 9.05 -27.116 1 13.56 106 LEU B CA 1
ATOM 2194 C C . LEU B 1 107 ? -12.278 7.885 -27.994 1 14.34 106 LEU B C 1
ATOM 2195 O O . LEU B 1 107 ? -12.285 6.728 -27.548 1 15.36 106 LEU B O 1
ATOM 2200 N N . HIS B 1 108 ? -12.647 8.166 -29.263 1 14.62 107 HIS B N 1
ATOM 2201 C CA . HIS B 1 108 ? -13.052 7.091 -30.187 1 14.81 107 HIS B CA 1
ATOM 2202 C C . HIS B 1 108 ? -11.871 6.106 -30.358 1 15.19 107 HIS B C 1
ATOM 2203 O O . HIS B 1 108 ? -12.065 4.888 -30.34 1 14.88 107 HIS B O 1
ATOM 2210 N N . ILE B 1 109 ? -10.654 6.64 -30.55 1 14.25 108 ILE B N 1
ATOM 2211 C CA . ILE B 1 109 ? -9.487 5.799 -30.723 1 13.97 108 ILE B CA 1
ATOM 2212 C C . ILE B 1 109 ? -9.234 4.982 -29.436 1 14.43 108 ILE B C 1
ATOM 2213 O O . ILE B 1 109 ? -9.123 3.766 -29.484 1 14.42 108 ILE B O 1
ATOM 2218 N N . ALA B 1 110 ? -9.226 5.656 -28.29 1 14.72 109 ALA B N 1
ATOM 2219 C CA . ALA B 1 110 ? -8.954 4.967 -27.031 1 14.61 109 ALA B CA 1
ATOM 2220 C C . ALA B 1 110 ? -9.977 3.901 -26.684 1 15.51 109 ALA B C 1
ATOM 2221 O O . ALA B 1 110 ? -9.602 2.764 -26.36 1 16.57 109 ALA B O 1
ATOM 2223 N N . PHE B 1 111 ? -11.276 4.209 -26.786 1 15.69 110 PHE B N 1
ATOM 2224 C CA . PHE B 1 111 ? -12.31 3.285 -26.351 1 16.22 110 PHE B CA 1
ATOM 2225 C C . PHE B 1 111 ? -12.783 2.344 -27.446 1 16.92 110 PHE B C 1
ATOM 2226 O O . PHE B 1 111 ? -12.947 1.15 -27.2 1 17.44 110 PHE B O 1
ATOM 2234 N N . ASP B 1 112 ? -13.032 2.876 -28.631 1 16.52 111 ASP B N 1
ATOM 2235 C CA . ASP B 1 112 ? -13.616 2.053 -29.698 1 17.46 111 ASP B CA 1
ATOM 2236 C C . ASP B 1 112 ? -12.599 1.307 -30.545 1 18.92 111 ASP B C 1
ATOM 2237 O O . ASP B 1 112 ? -12.925 0.218 -30.984 1 21.57 111 ASP B O 1
ATOM 2242 N N . GLU B 1 113 ? -11.382 1.837 -30.73 1 17.35 112 GLU B N 1
ATOM 2243 C CA . GLU B 1 113 ? -10.389 1.12 -31.527 1 17.32 112 GLU B CA 1
ATOM 2244 C C . GLU B 1 113 ? -9.434 0.318 -30.628 1 17.58 112 GLU B C 1
ATOM 2245 O O . GLU B 1 113 ? -9.251 -0.888 -30.827 1 18.01 112 GLU B O 1
ATOM 2251 N N . LEU B 1 114 ? -8.926 0.964 -29.574 1 17.23 113 LEU B N 1
ATOM 2252 C CA . LEU B 1 114 ? -7.972 0.292 -28.687 1 17.45 113 LEU B CA 1
ATOM 2253 C C . LEU B 1 114 ? -8.617 -0.5 -27.559 1 18.25 113 LEU B C 1
ATOM 2254 O O . LEU B 1 114 ? -7.906 -1.242 -26.884 1 20.09 113 LEU B O 1
ATOM 2259 N N . LYS B 1 115 ? -9.929 -0.351 -27.342 1 17.08 114 LYS B N 1
ATOM 2260 C CA . LYS B 1 115 ? -10.689 -1.119 -26.363 1 17.72 114 LYS B CA 1
ATOM 2261 C C . LYS B 1 115 ? -10.203 -0.916 -24.938 1 17.25 114 LYS B C 1
ATOM 2262 O O . LYS B 1 115 ? -10.227 -1.843 -24.134 1 17.29 114 LYS B O 1
ATOM 2268 N N . LEU B 1 116 ? -9.771 0.291 -24.638 1 16.72 115 LEU B N 1
ATOM 2269 C CA . LEU B 1 116 ? -9.279 0.606 -23.302 1 16.04 115 LEU B CA 1
ATOM 2270 C C . LEU B 1 116 ? -10.414 0.744 -22.306 1 15.89 115 LEU B C 1
ATOM 2271 O O . LEU B 1 116 ? -11.577 0.889 -22.705 1 15.6 115 LEU B O 1
ATOM 2276 N N . HIS B 1 117 ? -10.069 0.748 -20.994 1 15.12 116 HIS B N 1
ATOM 2277 C CA . HIS B 1 117 ? -11.05 0.882 -19.925 1 15.9 116 HIS B CA 1
ATOM 2278 C C . HIS B 1 117 ? -11.114 2.27 -19.339 1 15.36 116 HIS B C 1
ATOM 2279 O O . HIS B 1 117 ? -12.173 2.693 -18.861 1 16.09 116 HIS B O 1
ATOM 2286 N N . ARG B 1 118 ? -9.975 2.955 -19.301 1 12.92 117 ARG B N 1
ATOM 2287 C CA . ARG B 1 118 ? -9.84 4.24 -18.594 1 12.1 117 ARG B CA 1
ATOM 2288 C C . ARG B 1 118 ? -8.994 5.208 -19.401 1 13.33 117 ARG B C 1
ATOM 2289 O O . ARG B 1 118 ? -7.928 4.846 -19.864 1 14.32 117 ARG B O 1
ATOM 2297 N N . VAL B 1 119 ? -9.442 6.434 -19.531 1 12.03 118 VAL B N 1
ATOM 2298 C CA . VAL B 1 119 ? -8.642 7.484 -20.185 1 12.63 118 VAL B CA 1
ATOM 2299 C C . VAL B 1 119 ? -8.472 8.643 -19.187 1 13.12 118 VAL B C 1
ATOM 2300 O O . VAL B 1 119 ? -9.471 9.105 -18.617 1 11.51 118 VAL B O 1
ATOM 2304 N N . THR B 1 120 ? -7.218 9.067 -18.93 1 12.24 119 THR B N 1
ATOM 2305 C CA . THR B 1 120 ? -6.961 10.161 -17.971 1 11.36 119 THR B CA 1
ATOM 2306 C C . THR B 1 120 ? -6.55 11.428 -18.768 1 10.63 119 THR B C 1
ATOM 2307 O O . THR B 1 120 ? -6.334 11.36 -19.978 1 10.56 119 THR B O 1
ATOM 2311 N N . LEU B 1 121 ? -6.568 12.561 -18.12 1 11.9 120 LEU B N 1
ATOM 2312 C CA . LEU B 1 121 ? -6.295 13.846 -18.704 1 11.96 120 LEU B CA 1
ATOM 2313 C C . LEU B 1 121 ? -5.913 14.754 -17.526 1 12.77 120 LEU B C 1
ATOM 2314 O O . LEU B 1 121 ? -6.564 14.675 -16.507 1 13.67 120 LEU B O 1
ATOM 2319 N N . GLY B 1 122 ? -4.849 15.513 -17.647 1 12.25 121 GLY B N 1
ATOM 232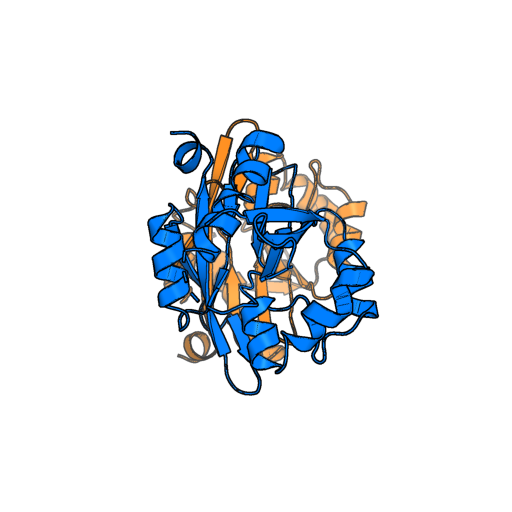0 C CA . GLY B 1 122 ? -4.436 16.434 -16.6 1 13.23 121 GLY B CA 1
ATOM 2321 C C . GLY B 1 122 ? -4.548 17.852 -17.13 1 14.66 121 GLY B C 1
ATOM 2322 O O . GLY B 1 122 ? -4.086 18.124 -18.245 1 17.41 121 GLY B O 1
ATOM 2323 N N A VAL B 1 123 ? -5.131 18.768 -16.361 0.5 14.91 122 VAL B N 1
ATOM 2324 N N B VAL B 1 123 ? -5.192 18.756 -16.372 0.5 14.37 122 VAL B N 1
ATOM 2325 C CA A VAL B 1 123 ? -5.231 20.166 -16.808 0.5 15.32 122 VAL B CA 1
ATOM 2326 C CA B VAL B 1 123 ? -5.339 20.166 -16.785 0.5 14.22 122 VAL B CA 1
ATOM 2327 C C A VAL B 1 123 ? -4.918 21.068 -15.641 0.5 15.69 122 VAL B C 1
ATOM 2328 C C B VAL B 1 123 ? -4.903 21.043 -15.621 0.5 15.19 122 VAL B C 1
ATOM 2329 O O A VAL B 1 123 ? -5.426 20.835 -14.541 0.5 16.23 122 VAL B O 1
ATOM 2330 O O B VAL B 1 123 ? -5.397 20.816 -14.517 0.5 15.7 122 VAL B O 1
ATOM 2337 N N . TYR B 1 124 ? -4.015 22.045 -15.829 1 15.62 123 TYR B N 1
ATOM 2338 C CA . TYR B 1 124 ? -3.646 22.937 -14.698 1 16.25 123 TYR B CA 1
ATOM 2339 C C . TYR B 1 124 ? -4.885 23.74 -14.244 1 15.96 123 TYR B C 1
ATOM 2340 O O . TYR B 1 124 ? -5.754 24.05 -15.065 1 14.68 123 TYR B O 1
ATOM 2349 N N . ASP B 1 125 ? -5.016 23.958 -12.92 1 15.65 124 ASP B N 1
ATOM 2350 C CA . ASP B 1 125 ? -6.226 24.462 -12.304 1 16.16 124 ASP B CA 1
ATOM 2351 C C . ASP B 1 125 ? -6.64 25.864 -12.747 1 17.78 124 ASP B C 1
ATOM 2352 O O . ASP B 1 125 ? -7.805 26.199 -12.628 1 18.88 124 ASP B O 1
ATOM 2357 N N . PHE B 1 126 ? -5.723 26.656 -13.297 1 18.96 125 PHE B N 1
ATOM 2358 C CA . PHE B 1 126 ? -6.07 27.992 -13.794 1 18.76 125 PHE B CA 1
ATOM 2359 C C . PHE B 1 126 ? -6.779 27.941 -15.165 1 18.44 125 PHE B C 1
ATOM 2360 O O . PHE B 1 126 ? -7.35 28.962 -15.593 1 19.05 125 PHE B O 1
ATOM 2368 N N . ASN B 1 127 ? -6.79 26.766 -15.835 1 17.13 126 ASN B N 1
ATOM 2369 C CA A ASN B 1 127 ? -7.487 26.656 -17.109 0.5 16.74 126 ASN B CA 1
ATOM 2370 C CA B ASN B 1 127 ? -7.455 26.618 -17.123 0.5 17.16 126 ASN B CA 1
ATOM 2371 C C . ASN B 1 127 ? -8.907 26.205 -16.886 1 16.98 126 ASN B C 1
ATOM 2372 O O . ASN B 1 127 ? -9.327 25.141 -17.353 1 16.07 126 ASN B O 1
ATOM 2381 N N . THR B 1 128 ? -9.664 27.042 -16.153 1 18.26 127 THR B N 1
ATOM 2382 C CA . THR B 1 128 ? -11.049 26.756 -15.79 1 19.77 127 THR B CA 1
ATOM 2383 C C . THR B 1 128 ? -11.976 26.563 -16.987 1 19.86 127 THR B C 1
ATOM 2384 O O . THR B 1 128 ? -12.898 25.754 -16.897 1 20.5 127 THR B O 1
ATOM 2388 N N A SER B 1 129 ? -11.737 27.273 -18.098 0.5 20.63 128 SER B N 1
ATOM 2389 N N B SER B 1 129 ? -11.737 27.276 -18.101 0.5 20.33 128 SER B N 1
ATOM 2390 C CA A SER B 1 129 ? -12.593 27.117 -19.282 0.5 21.55 128 SER B CA 1
ATOM 2391 C CA B SER B 1 129 ? -12.599 27.115 -19.281 0.5 20.95 128 SER B CA 1
ATOM 2392 C C A SER B 1 129 ? -12.397 25.738 -19.904 0.5 22.01 128 SER B C 1
ATOM 2393 C C B SER B 1 129 ? -12.389 25.755 -19.945 0.5 21.73 128 SER B C 1
ATOM 2394 O O A SER B 1 129 ? -13.37 25.104 -20.301 0.5 22.25 128 SER B O 1
ATOM 2395 O O B SER B 1 129 ? -13.355 25.139 -20.384 0.5 21.95 128 SER B O 1
ATOM 2400 N N . ALA B 1 130 ? -11.144 25.26 -19.971 1 21.86 129 ALA B N 1
ATOM 2401 C CA . ALA B 1 130 ? -10.867 23.943 -20.551 1 21.14 129 ALA B CA 1
ATOM 2402 C C . ALA B 1 130 ? -11.46 22.873 -19.653 1 19.67 129 ALA B C 1
ATOM 2403 O O . ALA B 1 130 ? -12.129 21.984 -20.143 1 18.87 129 ALA B O 1
ATOM 2405 N N . ILE B 1 131 ? -11.307 23.014 -18.309 1 18.58 130 ILE B N 1
ATOM 2406 C CA . ILE B 1 131 ? -11.874 22.024 -17.383 1 17.8 130 ILE B CA 1
ATOM 2407 C C . ILE B 1 131 ? -13.395 21.92 -17.547 1 17.74 130 ILE B C 1
ATOM 2408 O O . ILE B 1 131 ? -13.921 20.817 -17.675 1 18.44 130 ILE B O 1
ATOM 2413 N N . SER B 1 132 ? -14.1 23.073 -17.637 1 17.82 131 SER B N 1
ATOM 2414 C CA . SER B 1 132 ? -15.552 23.069 -17.841 1 19.55 131 SER B CA 1
ATOM 2415 C C . SER B 1 132 ? -15.941 22.419 -19.165 1 20.78 131 SER B C 1
ATOM 2416 O O . SER B 1 132 ? -16.94 21.7 -19.228 1 22.61 131 SER B O 1
ATOM 2419 N N . ALA B 1 133 ? -15.155 22.642 -20.222 1 20.77 132 ALA B N 1
ATOM 2420 C CA . ALA B 1 133 ? -15.417 22.02 -21.517 1 20.98 132 ALA B CA 1
ATOM 2421 C C . ALA B 1 133 ? -15.241 20.502 -21.421 1 19.6 132 ALA B C 1
ATOM 2422 O O . ALA B 1 133 ? -16.076 19.752 -21.939 1 19.99 132 ALA B O 1
ATOM 2424 N N . TYR B 1 134 ? -14.203 20.05 -20.687 1 17.55 133 TYR B N 1
ATOM 2425 C CA . TYR B 1 134 ? -13.988 18.603 -20.53 1 16.82 133 TYR B CA 1
ATOM 2426 C C . TYR B 1 134 ? -15.09 17.968 -19.707 1 16.78 133 TYR B C 1
ATOM 2427 O O . TYR B 1 134 ? -15.531 16.872 -20.035 1 17.62 133 TYR B O 1
ATOM 2436 N N . GLU B 1 135 ? -15.554 18.656 -18.644 1 16.77 134 GLU B N 1
ATOM 2437 C CA . GLU B 1 135 ? -16.651 18.122 -17.839 1 17.25 134 GLU B CA 1
ATOM 2438 C C . GLU B 1 135 ? -17.947 18.03 -18.676 1 17.59 134 GLU B C 1
ATOM 2439 O O . GLU B 1 135 ? -18.694 17.059 -18.542 1 16.77 134 GLU B O 1
ATOM 2445 N N . ALA B 1 136 ? -18.168 18.984 -19.59 1 17.71 135 ALA B N 1
ATOM 2446 C CA . ALA B 1 136 ? -19.377 18.98 -20.419 1 18.65 135 ALA B CA 1
ATOM 2447 C C . ALA B 1 136 ? -19.447 17.719 -21.326 1 20.62 135 ALA B C 1
ATOM 2448 O O . ALA B 1 136 ? -20.545 17.229 -21.637 1 21.69 135 ALA B O 1
ATOM 2450 N N . ILE B 1 137 ? -18.285 17.209 -21.745 1 20.44 136 ILE B N 1
ATOM 2451 C CA . ILE B 1 137 ? -18.28 16.007 -22.606 1 21.05 136 ILE B CA 1
ATOM 2452 C C . ILE B 1 137 ? -18.107 14.7 -21.812 1 20.42 136 ILE B C 1
ATOM 2453 O O . ILE B 1 137 ? -18.014 13.629 -22.441 1 19.79 136 ILE B O 1
ATOM 2458 N N . GLY B 1 138 ? -18.126 14.772 -20.466 1 18.52 137 GLY B N 1
ATOM 2459 C CA . GLY B 1 138 ? -18.122 13.554 -19.673 1 18.1 137 GLY B CA 1
ATOM 2460 C C . GLY B 1 138 ? -16.903 13.246 -18.831 1 17.26 137 GLY B C 1
ATOM 2461 O O . GLY B 1 138 ? -16.9 12.213 -18.145 1 17.58 137 GLY B O 1
ATOM 2462 N N . PHE B 1 139 ? -15.87 14.112 -18.859 1 16.54 138 PHE B N 1
ATOM 2463 C CA . PHE B 1 139 ? -14.705 13.857 -18.016 1 16.27 138 PHE B CA 1
ATOM 2464 C C . PHE B 1 139 ? -15.086 14.215 -16.59 1 16.06 138 PHE B C 1
ATOM 2465 O O . PHE B 1 139 ? -15.885 15.125 -16.369 1 16.53 138 PHE B O 1
ATOM 2473 N N A VAL B 1 140 ? -14.548 13.48 -15.632 0.5 15.53 139 VAL B N 1
ATOM 2474 N N B VAL B 1 140 ? -14.545 13.497 -15.62 0.5 16.25 139 VAL B N 1
ATOM 2475 C CA A VAL B 1 140 ? -14.867 13.673 -14.224 0.5 15.25 139 VAL B CA 1
ATOM 2476 C CA B VAL B 1 140 ? -14.846 13.794 -14.222 0.5 16.71 139 VAL B CA 1
ATOM 2477 C C A VAL B 1 140 ? -13.613 14.08 -13.45 0.5 15.34 139 VAL B C 1
ATOM 2478 C C B VAL B 1 140 ? -13.581 14.175 -13.504 0.5 15.91 139 VAL B C 1
ATOM 2479 O O A VAL B 1 140 ? -12.607 13.402 -13.589 0.5 15.37 139 VAL B O 1
ATOM 2480 O O B VAL B 1 140 ? -12.541 13.587 -13.759 0.5 15.9 139 VAL B O 1
ATOM 2487 N N . LYS B 1 141 ? -13.66 15.136 -12.596 1 15.09 140 LYS B N 1
ATOM 2488 C CA . LYS B 1 141 ? -12.485 15.493 -11.782 1 15.81 140 LYS B CA 1
ATOM 2489 C C . LYS B 1 141 ? -12.281 14.346 -10.759 1 17.14 140 LYS B C 1
ATOM 2490 O O . LYS B 1 141 ? -13.235 13.926 -10.127 1 18.68 140 LYS B O 1
ATOM 2496 N N . GLU B 1 142 ? -11.056 13.857 -10.603 1 15.45 141 GLU B N 1
ATOM 2497 C CA . GLU B 1 142 ? -10.745 12.865 -9.575 1 14.25 141 GLU B CA 1
ATOM 2498 C C . GLU B 1 142 ? -10.052 13.563 -8.394 1 15.46 141 GLU B C 1
ATOM 2499 O O . GLU B 1 142 ? -10.411 13.336 -7.248 1 15.03 141 GLU B O 1
ATOM 2505 N N . GLY B 1 143 ? -9.095 14.441 -8.688 1 15.51 142 GLY B N 1
ATOM 2506 C CA . GLY B 1 143 ? -8.359 15.108 -7.637 1 14.74 142 GLY B CA 1
ATOM 2507 C C . GLY B 1 143 ? -7.411 16.172 -8.119 1 13.69 142 GLY B C 1
ATOM 2508 O O . GLY B 1 143 ? -6.957 16.127 -9.259 1 13.07 142 GLY B O 1
ATOM 2509 N N . LEU B 1 144 ? -7.063 17.081 -7.231 1 13.13 143 LEU B N 1
ATOM 2510 C CA . LEU B 1 144 ? -6.148 18.174 -7.527 1 13.84 143 LEU B CA 1
ATOM 2511 C C . LEU B 1 144 ? -4.789 17.8 -6.94 1 13.58 143 LEU B C 1
ATOM 2512 O O . LEU B 1 144 ? -4.661 17.612 -5.725 1 15.29 143 LEU B O 1
ATOM 2517 N N . LEU B 1 145 ? -3.809 17.584 -7.814 1 13.05 144 LEU B N 1
ATOM 2518 C CA . LEU B 1 145 ? -2.433 17.216 -7.459 1 13.14 144 LEU B CA 1
ATOM 2519 C C . LEU B 1 145 ? -1.724 18.503 -7.137 1 13.29 144 LEU B C 1
ATOM 2520 O O . LEU B 1 145 ? -1.259 19.248 -8.009 1 14.61 144 LEU B O 1
ATOM 2525 N N . ARG B 1 146 ? -1.692 18.79 -5.849 1 12.3 145 ARG B N 1
ATOM 2526 C CA . ARG B 1 146 ? -1.202 20.041 -5.296 1 12.59 145 ARG B CA 1
ATOM 2527 C C . ARG B 1 146 ? 0.252 20.336 -5.531 1 12.31 145 ARG B C 1
ATOM 2528 O O . ARG B 1 146 ? 1.101 19.543 -5.114 1 11.92 145 ARG B O 1
ATOM 2536 N N . GLU B 1 147 ? 0.553 21.503 -6.151 1 11.71 146 GLU B N 1
ATOM 2537 C CA . GLU B 1 147 ? 1.913 22.033 -6.315 1 12.46 146 GLU B CA 1
ATOM 2538 C C . GLU B 1 147 ? 2.853 20.963 -6.861 1 13.46 146 GLU B C 1
ATOM 2539 O O . GLU B 1 147 ? 3.926 20.696 -6.311 1 13.83 146 GLU B O 1
ATOM 2545 N N . SER B 1 148 ? 2.34 20.252 -7.87 1 12.44 147 SER B N 1
ATOM 2546 C CA . SER B 1 148 ? 3.003 19.082 -8.447 1 13.09 147 SER B CA 1
ATOM 2547 C C . SER B 1 148 ? 3.924 19.409 -9.625 1 14.15 147 SER B C 1
ATOM 2548 O O . SER B 1 148 ? 4.709 18.534 -10.058 1 15.28 147 SER B O 1
ATOM 2551 N N . LYS B 1 149 ? 3.799 20.617 -10.195 1 14.44 148 LYS B N 1
ATOM 2552 C CA . LYS B 1 149 ? 4.672 21.018 -11.281 1 14.31 148 LYS B CA 1
ATOM 2553 C C . LYS B 1 149 ? 5.42 22.266 -10.884 1 14.74 148 LYS B C 1
ATOM 2554 O O . LYS B 1 149 ? 4.775 23.316 -10.697 1 13.79 148 LYS B O 1
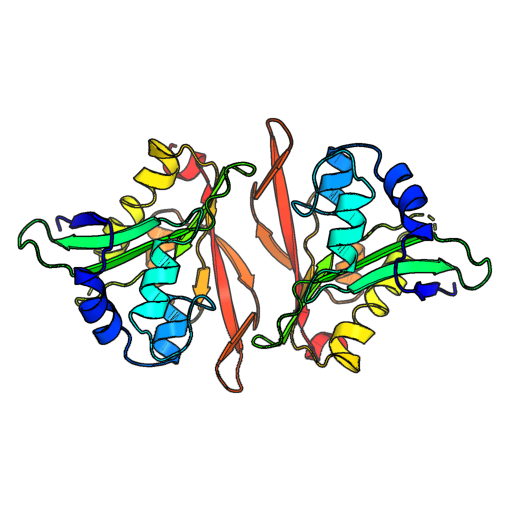ATOM 2560 N N . ARG B 1 150 ? 6.755 22.207 -10.814 1 14.29 149 ARG B N 1
ATOM 2561 C CA . ARG B 1 150 ? 7.513 23.413 -10.542 1 14.97 149 ARG B CA 1
ATOM 2562 C C . ARG B 1 150 ? 7.631 24.278 -11.805 1 15.97 149 ARG B C 1
ATOM 2563 O O . ARG B 1 150 ? 7.959 23.773 -12.88 1 16.39 149 ARG B O 1
ATOM 2571 N N . VAL B 1 151 ? 7.37 25.58 -11.667 1 16.34 150 VAL B N 1
ATOM 2572 C CA . VAL B 1 151 ? 7.515 26.536 -12.761 1 18.49 150 VAL B CA 1
ATOM 2573 C C . VAL B 1 151 ? 8.276 27.729 -12.184 1 21.23 150 VAL B C 1
ATOM 2574 O O . VAL B 1 151 ? 7.733 28.487 -11.385 1 21.32 150 VAL B O 1
ATOM 2578 N N . GLY B 1 152 ? 9.564 27.811 -12.509 1 23.38 151 GLY B N 1
ATOM 2579 C CA . GLY B 1 152 ? 10.456 28.822 -11.966 1 26.13 151 GLY B CA 1
ATOM 2580 C C . GLY B 1 152 ? 10.558 28.699 -10.462 1 28.24 151 GLY B C 1
ATOM 2581 O O . GLY B 1 152 ? 10.948 27.649 -9.936 1 29.39 151 GLY B O 1
ATOM 2582 N N . GLU B 1 153 ? 10.107 29.731 -9.748 1 28.91 152 GLU B N 1
ATOM 2583 C CA . GLU B 1 153 ? 10.14 29.71 -8.279 1 29.52 152 GLU B CA 1
ATOM 2584 C C . GLU B 1 153 ? 8.779 29.332 -7.671 1 29.02 152 GLU B C 1
ATOM 2585 O O . GLU B 1 153 ? 8.653 29.367 -6.445 1 31.1 152 GLU B O 1
ATOM 2591 N N . THR B 1 154 ? 7.757 29.03 -8.506 1 25.88 153 THR B N 1
ATOM 2592 C CA . THR B 1 154 ? 6.435 28.672 -7.982 1 23.79 153 THR B CA 1
ATOM 2593 C C . THR B 1 154 ? 6.037 27.239 -8.391 1 20.39 153 THR B C 1
ATOM 2594 O O . THR B 1 154 ? 6.803 26.574 -9.091 1 20.11 153 THR B O 1
ATOM 2598 N N . TYR B 1 155 ? 4.879 26.756 -7.928 1 18.74 154 TYR B N 1
ATOM 2599 C CA . TYR B 1 155 ? 4.357 25.424 -8.255 1 17.49 154 TYR B CA 1
ATOM 2600 C C . TYR B 1 155 ? 2.927 25.567 -8.756 1 18.01 154 TYR B C 1
ATOM 2601 O O . TYR B 1 155 ? 2.182 26.439 -8.28 1 17.46 154 TYR B O 1
ATOM 2610 N N . TRP B 1 156 ? 2.559 24.757 -9.755 1 15.87 155 TRP B N 1
ATOM 2611 C CA . TRP B 1 156 ? 1.22 24.73 -10.298 1 15.01 155 TRP B CA 1
ATOM 2612 C C . TRP B 1 156 ? 0.492 23.469 -9.781 1 15.17 155 TRP B C 1
ATOM 2613 O O . TRP B 1 156 ? 1.125 22.42 -9.547 1 13.86 155 TRP B O 1
ATOM 2624 N N . ASN B 1 157 ? -0.848 23.554 -9.704 1 15.52 156 ASN B N 1
ATOM 2625 C CA . ASN B 1 157 ? -1.707 22.441 -9.28 1 15.74 156 ASN B CA 1
ATOM 2626 C C . ASN B 1 157 ? -2.36 21.859 -10.505 1 15.62 156 ASN B C 1
ATOM 2627 O O . ASN B 1 157 ? -2.862 22.595 -11.348 1 15.97 156 ASN B O 1
ATOM 2632 N N . LEU B 1 158 ? -2.407 20.523 -10.584 1 15.21 157 LEU B N 1
ATOM 2633 C CA . LEU B 1 158 ? -2.982 19.85 -11.741 1 14.42 157 LEU B CA 1
ATOM 2634 C C . LEU B 1 158 ? -4.258 19.096 -11.388 1 14.21 157 LEU B C 1
ATOM 2635 O O . LEU B 1 158 ? -4.244 18.249 -10.479 1 14.93 157 LEU B O 1
ATOM 2640 N N . TRP B 1 159 ? -5.35 19.358 -12.118 1 13.56 158 TRP B N 1
ATOM 2641 C CA . TRP B 1 159 ? -6.562 18.577 -11.949 1 14.05 158 TRP B CA 1
ATOM 2642 C C . TRP B 1 159 ? -6.392 17.297 -12.727 1 14.47 158 TRP B C 1
ATOM 2643 O O . TRP B 1 159 ? -6.238 17.332 -13.95 1 14.59 158 TRP B O 1
ATOM 2654 N N . GLU B 1 160 ? -6.414 16.16 -12.022 1 12.82 159 GLU B N 1
ATOM 2655 C CA . GLU B 1 160 ? -6.383 14.858 -12.648 1 13.41 159 GLU B CA 1
ATOM 2656 C C . GLU B 1 160 ? -7.849 14.5 -12.948 1 14.29 159 GLU B C 1
ATOM 2657 O O . GLU B 1 160 ? -8.679 14.456 -12.033 1 14.2 159 GLU B O 1
ATOM 2663 N N . MET B 1 161 ? -8.178 14.322 -14.23 1 13.09 160 MET B N 1
ATOM 2664 C CA . MET B 1 161 ? -9.538 13.981 -14.648 1 13.66 160 MET B CA 1
ATOM 2665 C C . MET B 1 161 ? -9.545 12.636 -15.398 1 13.23 160 MET B C 1
ATOM 2666 O O . MET B 1 161 ? -8.512 12.197 -15.906 1 12.5 160 MET B O 1
ATOM 2671 N N . SER B 1 162 ? -10.72 11.981 -15.477 1 13.27 161 SER B N 1
ATOM 2672 C CA . SER B 1 162 ? -10.805 10.705 -16.195 1 12.66 161 SER B CA 1
ATOM 2673 C C . SER B 1 162 ? -12.161 10.446 -16.818 1 13.63 161 SER B C 1
ATOM 2674 O O . SER B 1 162 ? -13.158 11.094 -16.497 1 14.03 161 SER B O 1
ATOM 2677 N N . MET B 1 163 ? -12.203 9.444 -17.675 0.8 12.21 162 MET B N 1
ATOM 2678 C CA . MET B 1 163 ? -13.458 8.931 -18.202 0.8 12.22 162 MET B CA 1
ATOM 2679 C C . MET B 1 163 ? -13.248 7.439 -18.295 0.8 12.77 162 MET B C 1
ATOM 2680 O O . MET B 1 163 ? -12.187 6.966 -18.74 0.8 10.39 162 MET B O 1
ATOM 2685 N N . LEU B 1 164 ? -14.244 6.689 -17.828 1 14.98 163 LEU B N 1
ATOM 2686 C CA . LEU B 1 164 ? -14.21 5.247 -17.914 1 15.92 163 LEU B CA 1
ATOM 2687 C C . LEU B 1 164 ? -15.023 4.777 -19.135 1 17.28 163 LEU B C 1
ATOM 2688 O O . LEU B 1 164 ? -15.86 5.528 -19.655 1 17.53 163 LEU B O 1
ATOM 2693 N N . GLU B 1 165 ? -14.772 3.553 -19.602 1 17.77 164 GLU B N 1
ATOM 2694 C CA . GLU B 1 165 ? -15.432 3.077 -20.834 1 19.52 164 GLU B CA 1
ATOM 2695 C C . GLU B 1 165 ? -16.955 3.126 -20.769 1 21.33 164 GLU B C 1
ATOM 2696 O O . GLU B 1 165 ? -17.59 3.496 -21.758 1 21.55 164 GLU B O 1
ATOM 2702 N N . TYR B 1 166 ? -17.537 2.865 -19.586 1 23.29 165 TYR B N 1
ATOM 2703 C CA . TYR B 1 166 ? -18.991 2.889 -19.471 1 25.3 165 TYR B CA 1
ATOM 2704 C C . TYR B 1 166 ? -19.563 4.307 -19.399 1 24.51 165 TYR B C 1
ATOM 2705 O O . TYR B 1 166 ? -20.75 4.474 -19.61 1 25.8 165 TYR B O 1
ATOM 2714 N N . GLU B 1 167 ? -18.731 5.323 -19.179 1 22.51 166 GLU B N 1
ATOM 2715 C CA . GLU B 1 167 ? -19.142 6.703 -19.269 1 22.34 166 GLU B CA 1
ATOM 2716 C C . GLU B 1 167 ? -19.138 7.165 -20.73 1 23.01 166 GLU B C 1
ATOM 2717 O O . GLU B 1 167 ? -19.966 7.991 -21.109 1 24.59 166 GLU B O 1
ATOM 2723 N N . TRP B 1 168 ? -18.264 6.59 -21.561 1 22.49 167 TRP B N 1
ATOM 2724 C CA . TRP B 1 168 ? -18.177 6.903 -22.981 1 24.01 167 TRP B CA 1
ATOM 2725 C C . TRP B 1 168 ? -19.391 6.335 -23.691 1 27.7 167 TRP B C 1
ATOM 2726 O O . TRP B 1 168 ? -19.969 7.041 -24.494 1 28.14 167 TRP B O 1
ATOM 2737 N N . LYS B 1 169 ? -19.798 5.099 -23.365 1 30.94 168 LYS B N 1
ATOM 2738 C CA . LYS B 1 169 ? -20.956 4.451 -24.007 1 35.64 168 LYS B CA 1
ATOM 2739 C C . LYS B 1 169 ? -22.277 4.8 -23.301 1 39.5 168 LYS B C 1
ATOM 2740 O O . LYS B 1 169 ? -23.204 3.996 -23.314 1 40.37 168 LYS B O 1
ATOM 2746 N N . LYS B 1 170 ? -22.362 5.982 -22.673 1 41.89 169 LYS B N 1
ATOM 2747 C CA . LYS B 1 170 ? -23.567 6.387 -21.96 1 44.26 169 LYS B CA 1
ATOM 2748 C C . LYS B 1 170 ? -24.38 7.453 -22.732 1 46.69 169 LYS B C 1
ATOM 2749 O O . LYS B 1 170 ? -24.201 7.573 -23.97 1 47.05 169 LYS B O 1
#